Protein AF-A0A1Q4R091-F1 (afdb_monomer_lite)

Structure (mmCIF, N/CA/C/O backbone):
data_AF-A0A1Q4R091-F1
#
_entry.id   AF-A0A1Q4R091-F1
#
loop_
_atom_site.group_PDB
_atom_site.id
_atom_site.type_symbol
_atom_site.label_atom_id
_atom_site.label_alt_id
_atom_site.label_comp_id
_atom_site.label_asym_id
_atom_site.label_entity_id
_atom_site.label_seq_id
_atom_site.pdbx_PDB_ins_code
_atom_site.Cartn_x
_atom_site.Cartn_y
_atom_site.Cartn_z
_atom_site.occupancy
_atom_site.B_iso_or_equiv
_atom_site.auth_seq_id
_atom_site.auth_comp_id
_atom_site.auth_asym_id
_atom_site.auth_atom_id
_atom_site.pdbx_PDB_model_num
ATOM 1 N N . MET A 1 1 ? -0.674 16.678 20.798 1.00 27.69 1 MET A N 1
ATOM 2 C CA . MET A 1 1 ? 0.104 15.724 21.613 1.00 27.69 1 MET A CA 1
ATOM 3 C C . MET A 1 1 ? 1.387 15.430 20.838 1.00 27.69 1 MET A C 1
ATOM 5 O O . MET A 1 1 ? 1.296 14.846 19.762 1.00 27.69 1 MET A O 1
ATOM 9 N N . ASN A 1 2 ? 2.537 15.953 21.283 1.00 23.08 2 ASN A N 1
ATOM 10 C CA . ASN A 1 2 ? 3.828 15.705 20.631 1.00 23.08 2 ASN A CA 1
ATOM 11 C C . ASN A 1 2 ? 4.284 14.292 20.993 1.00 23.08 2 ASN A C 1
ATOM 13 O O . ASN A 1 2 ? 4.708 14.040 22.114 1.00 23.08 2 ASN A O 1
ATOM 17 N N . PHE A 1 3 ? 4.189 13.376 20.033 1.00 31.14 3 PHE A N 1
ATOM 18 C CA . PHE A 1 3 ? 4.939 12.120 20.046 1.00 31.14 3 PHE A CA 1
ATOM 19 C C . PHE A 1 3 ? 6.374 12.376 19.572 1.00 31.14 3 PHE A C 1
ATOM 21 O O . PHE A 1 3 ? 6.854 11.669 18.677 1.00 31.14 3 PHE A O 1
ATOM 28 N N . ASP A 1 4 ? 7.023 13.397 20.137 1.00 30.38 4 ASP A N 1
ATOM 29 C CA . ASP A 1 4 ? 8.464 13.551 20.000 1.00 30.38 4 ASP A CA 1
ATOM 30 C C . ASP A 1 4 ? 9.047 12.319 20.687 1.00 30.38 4 ASP A C 1
ATOM 32 O O . ASP A 1 4 ? 8.976 12.163 21.909 1.00 30.38 4 ASP A O 1
ATOM 36 N N . LEU A 1 5 ? 9.473 11.353 19.870 1.00 36.25 5 LEU A N 1
ATOM 37 C CA . LEU A 1 5 ? 10.306 10.283 20.383 1.00 36.25 5 LEU A CA 1
ATOM 38 C C . LEU A 1 5 ? 11.568 10.940 20.907 1.00 36.25 5 LEU A C 1
ATOM 40 O O . LEU A 1 5 ? 11.995 11.977 20.405 1.00 36.25 5 LEU A O 1
ATOM 44 N N . ASP A 1 6 ? 12.132 10.309 21.926 1.00 35.69 6 ASP A N 1
ATOM 45 C CA . ASP A 1 6 ? 13.453 10.622 22.436 1.00 35.69 6 ASP A CA 1
ATOM 46 C C . ASP A 1 6 ? 14.395 11.011 21.272 1.00 35.69 6 ASP A C 1
ATOM 48 O O . ASP A 1 6 ? 14.567 10.199 20.356 1.00 35.69 6 ASP A O 1
ATOM 52 N N . PRO A 1 7 ? 14.989 12.218 21.261 1.00 35.91 7 PRO A N 1
ATOM 53 C CA . PRO A 1 7 ? 15.891 12.658 20.195 1.00 35.91 7 PRO A CA 1
ATOM 54 C C . PRO A 1 7 ? 17.078 11.701 19.958 1.00 35.91 7 PRO A C 1
ATOM 56 O O . PRO A 1 7 ? 17.680 11.704 18.881 1.00 35.91 7 PRO A O 1
ATOM 59 N N . HIS A 1 8 ? 17.392 10.808 20.906 1.00 34.78 8 HIS A N 1
ATOM 60 C CA . HIS A 1 8 ? 18.334 9.708 20.684 1.00 34.78 8 HIS A CA 1
ATOM 61 C C . HIS A 1 8 ? 17.818 8.614 19.730 1.00 34.78 8 HIS A C 1
ATOM 63 O O . HIS A 1 8 ? 18.620 8.004 19.015 1.00 34.78 8 HIS A O 1
ATOM 69 N N . LEU A 1 9 ? 16.506 8.363 19.674 1.00 33.81 9 LEU A N 1
ATOM 70 C CA . LEU A 1 9 ? 15.887 7.439 18.717 1.00 33.81 9 LEU A CA 1
ATOM 71 C C . LEU A 1 9 ? 15.898 8.010 17.296 1.00 33.81 9 LEU A C 1
ATOM 73 O O . LEU A 1 9 ? 16.086 7.237 16.357 1.00 33.81 9 LEU A O 1
ATOM 77 N N . ASP A 1 10 ? 15.788 9.331 17.145 1.00 36.16 10 ASP A N 1
ATOM 78 C CA . ASP A 1 10 ? 15.900 10.015 15.852 1.00 36.16 10 ASP A CA 1
ATOM 79 C C . ASP A 1 10 ? 17.340 9.978 15.315 1.00 36.16 10 ASP A C 1
ATOM 81 O O . ASP A 1 10 ? 17.549 9.626 14.158 1.00 36.16 10 ASP A O 1
ATOM 85 N N . SER A 1 11 ? 18.359 10.184 16.159 1.00 35.53 11 SER A N 1
ATOM 86 C CA . SER A 1 11 ? 19.774 10.038 15.763 1.00 35.53 11 SER A CA 1
ATOM 87 C C . SER A 1 11 ? 20.137 8.602 15.337 1.00 35.53 11 SER A C 1
ATOM 89 O O . SER A 1 11 ? 20.807 8.375 14.319 1.00 35.53 11 SER A O 1
ATOM 91 N N . LEU A 1 12 ? 19.655 7.593 16.073 1.00 38.66 12 LEU A N 1
ATOM 92 C CA . LEU A 1 12 ? 19.822 6.183 15.701 1.00 38.66 12 LEU A CA 1
ATOM 93 C C . LEU A 1 12 ? 19.054 5.832 14.428 1.00 38.66 12 LEU A C 1
ATOM 95 O O . LEU A 1 12 ? 19.497 4.974 13.656 1.00 38.66 12 LEU A O 1
ATOM 99 N N . ALA A 1 13 ? 17.920 6.483 14.195 1.00 41.22 13 ALA A N 1
ATOM 100 C CA . ALA A 1 13 ? 17.116 6.272 13.016 1.00 41.22 13 ALA A CA 1
ATOM 101 C C . ALA A 1 13 ? 17.661 6.970 11.778 1.00 41.22 13 ALA A C 1
ATOM 103 O O . ALA A 1 13 ? 17.645 6.342 10.732 1.00 41.22 13 ALA A O 1
ATOM 104 N N . GLU A 1 14 ? 18.224 8.171 11.877 1.00 40.47 14 GLU A N 1
ATOM 105 C CA . GLU A 1 14 ? 18.995 8.786 10.795 1.00 40.47 14 GLU A CA 1
ATOM 106 C C . GLU A 1 14 ? 20.226 7.948 10.465 1.00 40.47 14 GLU A C 1
ATOM 108 O O . GLU A 1 14 ? 20.511 7.712 9.297 1.00 40.47 14 GLU A O 1
ATOM 113 N N . THR A 1 15 ? 20.909 7.395 11.470 1.00 44.50 15 THR A N 1
ATOM 114 C CA . THR A 1 15 ? 22.049 6.494 11.242 1.00 44.50 15 THR A CA 1
ATOM 115 C C . THR A 1 15 ? 21.610 5.189 10.566 1.00 44.50 15 THR A C 1
ATOM 117 O O . THR A 1 15 ? 22.292 4.692 9.671 1.00 44.50 15 THR A O 1
ATOM 120 N N . SER A 1 16 ? 20.457 4.635 10.953 1.00 44.03 16 SER A N 1
ATOM 121 C CA . SER A 1 16 ? 19.916 3.392 10.380 1.00 44.03 16 SER A CA 1
ATOM 122 C C . SER A 1 16 ? 19.300 3.621 8.994 1.00 44.03 16 SER A C 1
ATOM 124 O O . SER A 1 16 ? 19.533 2.822 8.096 1.00 44.03 16 SER A O 1
ATOM 126 N N . LEU A 1 17 ? 18.605 4.741 8.771 1.00 47.00 17 LEU A N 1
ATOM 127 C CA . LEU A 1 17 ? 18.119 5.203 7.468 1.00 47.00 17 LEU A CA 1
ATOM 128 C C . LEU A 1 17 ? 19.286 5.524 6.542 1.00 47.00 17 LEU A C 1
ATOM 130 O O . LEU A 1 17 ? 19.269 5.091 5.404 1.00 47.00 17 LEU A O 1
ATOM 134 N N . ALA A 1 18 ? 20.335 6.200 7.007 1.00 48.59 18 ALA A N 1
ATOM 135 C CA . ALA A 1 18 ? 21.537 6.451 6.218 1.00 48.59 18 ALA A CA 1
ATOM 136 C C . ALA A 1 18 ? 22.286 5.153 5.879 1.00 48.59 18 ALA A C 1
ATOM 138 O O . ALA A 1 18 ? 22.873 5.059 4.810 1.00 48.59 18 ALA A O 1
ATOM 139 N N . GLN A 1 19 ? 22.258 4.131 6.739 1.00 46.19 19 GLN A N 1
ATOM 140 C CA . GLN A 1 19 ? 22.809 2.803 6.429 1.00 46.19 19 GLN A CA 1
ATOM 141 C C . GLN A 1 19 ? 21.911 1.983 5.488 1.00 46.19 19 GLN A C 1
ATOM 143 O O . GLN A 1 19 ? 22.427 1.231 4.664 1.00 46.19 19 GLN A O 1
ATOM 148 N N . LEU A 1 20 ? 20.587 2.146 5.574 1.00 46.12 20 LEU A N 1
ATOM 149 C CA . LEU A 1 20 ? 19.611 1.585 4.631 1.00 46.12 20 LEU A CA 1
ATOM 150 C C . LEU A 1 20 ? 19.696 2.263 3.255 1.00 46.12 20 LEU A C 1
ATOM 152 O O . LEU A 1 20 ? 19.540 1.581 2.248 1.00 46.12 20 LEU A O 1
ATOM 156 N N . ARG A 1 21 ? 19.956 3.577 3.240 1.00 46.56 21 ARG A N 1
ATOM 157 C CA . ARG A 1 21 ? 20.037 4.457 2.063 1.00 46.56 21 ARG A CA 1
ATOM 158 C C . ARG A 1 21 ? 21.432 4.579 1.459 1.00 46.56 21 ARG A C 1
ATOM 160 O O . ARG A 1 21 ? 21.600 5.184 0.403 1.00 46.56 21 ARG A O 1
ATOM 167 N N . ARG A 1 22 ? 22.450 4.001 2.099 1.00 39.47 22 ARG A N 1
ATOM 168 C CA . ARG A 1 22 ? 23.746 3.789 1.450 1.00 39.47 22 ARG A CA 1
ATOM 169 C C . ARG A 1 22 ? 23.562 2.724 0.367 1.00 39.47 22 ARG A C 1
ATOM 171 O O . ARG A 1 22 ? 22.886 1.731 0.640 1.00 39.47 22 ARG A O 1
ATOM 178 N N . PRO A 1 23 ? 24.186 2.880 -0.817 1.00 37.84 23 PRO A N 1
ATOM 179 C CA . PRO A 1 23 ? 24.300 1.797 -1.783 1.00 37.84 23 PRO A CA 1
ATOM 180 C C . PRO A 1 23 ? 24.886 0.616 -1.026 1.00 37.84 23 PRO A C 1
ATOM 182 O O . PRO A 1 23 ? 26.010 0.686 -0.523 1.00 37.84 23 PRO A O 1
ATOM 185 N N . THR A 1 24 ? 24.078 -0.410 -0.799 1.00 38.03 24 THR A N 1
ATOM 186 C CA . THR A 1 24 ? 24.500 -1.489 0.071 1.00 38.03 24 THR A CA 1
ATOM 187 C C . THR A 1 24 ? 25.703 -2.162 -0.568 1.00 38.03 24 THR A C 1
ATOM 189 O O . THR A 1 24 ? 25.618 -2.645 -1.690 1.00 38.03 24 THR A O 1
ATOM 192 N N . THR A 1 25 ? 26.795 -2.264 0.187 1.00 38.81 25 THR A N 1
ATOM 193 C CA . THR A 1 25 ? 27.871 -3.236 -0.050 1.00 38.81 25 THR A CA 1
ATOM 194 C C . THR A 1 25 ? 27.399 -4.674 0.172 1.00 38.81 25 THR A C 1
ATOM 196 O O . THR A 1 25 ? 28.224 -5.586 0.166 1.00 38.81 25 THR A O 1
ATOM 199 N N . LEU A 1 26 ? 26.087 -4.889 0.379 1.00 36.88 26 LEU A N 1
ATOM 200 C CA . LEU A 1 26 ? 25.481 -6.202 0.248 1.00 36.88 26 LEU A CA 1
ATOM 201 C C . LEU A 1 26 ? 25.953 -6.746 -1.098 1.00 36.88 26 LEU A C 1
ATOM 203 O O . LEU A 1 26 ? 25.726 -6.083 -2.118 1.00 36.88 26 LEU A O 1
ATOM 207 N N . PRO A 1 27 ? 26.662 -7.886 -1.114 1.00 36.06 27 PRO A N 1
ATOM 208 C CA . PRO A 1 27 ? 26.970 -8.523 -2.371 1.00 36.06 27 PRO A CA 1
ATOM 209 C C . PRO A 1 27 ? 25.635 -8.665 -3.086 1.00 36.06 27 PRO A C 1
ATOM 211 O O . PRO A 1 27 ? 24.675 -9.188 -2.511 1.00 36.06 27 PRO A O 1
ATOM 214 N N . LEU A 1 28 ? 25.562 -8.139 -4.316 1.00 39.19 28 LEU A N 1
ATOM 215 C CA . LEU A 1 28 ? 24.502 -8.546 -5.226 1.00 39.19 28 LEU A CA 1
ATOM 216 C C . LEU A 1 28 ? 24.418 -10.066 -5.081 1.00 39.19 28 LEU A C 1
ATOM 218 O O . LEU A 1 28 ? 25.494 -10.690 -5.074 1.00 39.19 28 LEU A O 1
ATOM 222 N N . PRO A 1 29 ? 23.213 -10.645 -4.917 1.00 40.62 29 PRO A N 1
ATOM 223 C CA . PRO A 1 29 ? 23.080 -12.086 -4.873 1.00 40.62 29 PRO A CA 1
ATOM 224 C C . PRO A 1 29 ? 23.949 -12.655 -5.985 1.00 40.62 29 PRO A C 1
ATOM 226 O O . PRO A 1 29 ? 24.085 -12.024 -7.052 1.00 40.62 29 PRO A O 1
ATOM 229 N N . GLU A 1 30 ? 24.585 -13.800 -5.727 1.00 44.88 30 GLU A N 1
ATOM 230 C CA . GLU A 1 30 ? 25.327 -14.493 -6.771 1.00 44.88 30 GLU A CA 1
ATOM 231 C C . GLU A 1 30 ? 24.500 -14.476 -8.058 1.00 44.88 30 GLU A C 1
ATOM 233 O O . GLU A 1 30 ? 23.275 -14.353 -8.031 1.00 44.88 30 GLU A O 1
ATOM 238 N N . LYS A 1 31 ? 25.156 -14.530 -9.217 1.00 47.59 31 LYS A N 1
ATOM 239 C CA . LYS A 1 31 ? 24.533 -14.348 -10.541 1.00 47.59 31 LYS A CA 1
ATOM 240 C C . LYS A 1 31 ? 23.425 -15.379 -10.880 1.00 47.59 31 LYS A C 1
ATOM 242 O O . LYS A 1 31 ? 23.144 -15.592 -12.062 1.00 47.59 31 LYS A O 1
ATOM 247 N N . GLN A 1 32 ? 22.786 -16.009 -9.912 1.00 48.38 32 GLN A N 1
ATOM 248 C CA . GLN A 1 32 ? 21.776 -17.025 -10.011 1.00 48.38 32 GLN A CA 1
ATOM 249 C C . GLN A 1 32 ? 20.603 -16.656 -9.087 1.00 48.38 32 GLN A C 1
ATOM 251 O O . GLN A 1 32 ? 20.728 -16.613 -7.872 1.00 48.38 32 GLN A O 1
ATOM 256 N N . PHE A 1 33 ? 19.460 -16.431 -9.739 1.00 56.16 33 PHE A N 1
ATOM 257 C CA . PHE A 1 33 ? 18.109 -16.397 -9.180 1.00 56.16 33 PHE A CA 1
ATOM 258 C C . PHE A 1 33 ? 17.667 -15.161 -8.373 1.00 56.16 33 PHE A C 1
ATOM 260 O O . PHE A 1 33 ? 18.438 -14.514 -7.674 1.00 56.16 33 PHE A O 1
ATOM 267 N N . VAL A 1 34 ? 16.384 -14.815 -8.522 1.00 64.81 34 VAL A N 1
ATOM 268 C CA . VAL A 1 34 ? 15.695 -13.877 -7.628 1.00 64.81 34 VAL A CA 1
ATOM 269 C C . VAL A 1 34 ? 15.051 -14.693 -6.534 1.00 64.81 34 VAL A C 1
ATOM 271 O O . VAL A 1 34 ? 14.322 -15.640 -6.808 1.00 64.81 34 VAL A O 1
ATOM 274 N N . ASP A 1 35 ? 15.339 -14.326 -5.298 1.00 75.94 35 ASP A N 1
ATOM 275 C CA . ASP A 1 35 ? 14.786 -15.001 -4.143 1.00 75.94 35 ASP A CA 1
ATOM 276 C C . ASP A 1 35 ? 13.276 -14.728 -4.051 1.00 75.94 35 ASP A C 1
ATOM 278 O O . ASP A 1 35 ? 12.853 -13.587 -3.889 1.00 75.94 35 ASP A O 1
ATOM 282 N N . TYR A 1 36 ? 12.463 -15.775 -4.190 1.00 81.00 36 TYR A N 1
ATOM 283 C CA . TYR A 1 36 ? 11.014 -15.749 -3.950 1.00 81.00 36 TYR A CA 1
ATOM 284 C C . TYR A 1 36 ? 10.652 -16.367 -2.594 1.00 81.00 36 TYR A C 1
ATOM 286 O O . TYR A 1 36 ? 9.468 -16.499 -2.284 1.00 81.00 36 TYR A O 1
ATOM 294 N N . SER A 1 37 ? 11.647 -16.754 -1.791 1.00 84.69 37 SER A N 1
ATOM 295 C CA . SER A 1 37 ? 11.414 -17.390 -0.501 1.00 84.69 37 SER A CA 1
ATOM 296 C C . SER A 1 37 ? 10.683 -16.414 0.422 1.00 84.69 37 SER A C 1
ATOM 298 O O . SER A 1 37 ? 11.091 -15.245 0.537 1.00 84.69 37 SER A O 1
ATOM 300 N N . PRO A 1 38 ? 9.605 -16.865 1.084 1.00 88.31 38 PRO A N 1
ATOM 301 C CA . PRO A 1 38 ? 8.942 -16.065 2.094 1.00 88.31 38 PRO A CA 1
ATOM 302 C C . PRO A 1 38 ? 9.937 -15.646 3.173 1.00 88.31 38 PRO A C 1
ATOM 304 O O . PRO A 1 38 ? 10.761 -16.445 3.622 1.00 88.31 38 PRO A O 1
ATOM 307 N N . VAL A 1 39 ? 9.865 -14.388 3.589 1.00 86.75 39 VAL A N 1
ATOM 308 C CA . VAL A 1 39 ? 10.668 -13.902 4.702 1.00 86.75 39 VAL A CA 1
ATOM 309 C C . VAL A 1 39 ? 10.036 -14.261 6.034 1.00 86.75 39 VAL A C 1
ATOM 311 O O . VAL A 1 39 ? 8.815 -14.350 6.168 1.00 86.75 39 VAL A O 1
ATOM 314 N N . SER A 1 40 ? 10.887 -14.445 7.041 1.00 84.31 40 SER A N 1
ATOM 315 C CA . SER A 1 40 ? 10.421 -14.681 8.400 1.00 84.31 40 SER A CA 1
ATOM 316 C C . SER A 1 40 ? 9.695 -13.453 8.945 1.00 84.31 40 SER A C 1
ATOM 318 O O . SER A 1 40 ? 10.215 -12.338 8.932 1.00 84.31 40 SER A O 1
ATOM 320 N N . MET A 1 41 ? 8.508 -13.693 9.493 1.00 84.06 41 MET A N 1
ATOM 321 C CA . MET A 1 41 ? 7.697 -12.696 10.192 1.00 84.06 41 MET A CA 1
ATOM 322 C C . MET A 1 41 ? 7.942 -12.693 11.709 1.00 84.06 41 MET A C 1
ATOM 324 O O . MET A 1 41 ? 7.286 -11.946 12.433 1.00 84.06 41 MET A O 1
ATOM 328 N N . ALA A 1 42 ? 8.874 -13.520 12.202 1.00 83.31 42 ALA A N 1
ATOM 329 C CA . ALA A 1 42 ? 9.173 -13.644 13.631 1.00 83.31 42 ALA A CA 1
ATOM 330 C C . ALA A 1 42 ? 9.601 -12.308 14.241 1.00 83.31 42 ALA A C 1
ATOM 332 O O . ALA A 1 42 ? 9.220 -11.988 15.365 1.00 83.31 42 ALA A O 1
ATOM 333 N N . GLY A 1 43 ? 10.340 -11.512 13.468 1.00 80.00 43 GLY A N 1
ATOM 334 C CA . GLY A 1 43 ? 10.769 -10.214 13.930 1.00 80.00 43 GLY A CA 1
ATOM 335 C C . GLY A 1 43 ? 9.613 -9.250 14.134 1.00 80.00 43 GLY A C 1
ATOM 336 O O . GLY A 1 43 ? 9.414 -8.771 15.241 1.00 80.00 43 GLY A O 1
ATOM 337 N N . ASP A 1 44 ? 8.786 -9.040 13.111 1.00 83.81 44 ASP A N 1
ATOM 338 C CA . ASP A 1 44 ? 7.608 -8.167 13.209 1.00 83.81 44 ASP A CA 1
ATOM 339 C C . ASP A 1 44 ? 6.667 -8.586 14.355 1.00 83.81 44 ASP A C 1
ATOM 341 O O . ASP A 1 44 ? 6.170 -7.740 15.101 1.00 83.81 44 ASP A O 1
ATOM 345 N N . ARG A 1 45 ? 6.514 -9.903 14.561 1.00 85.25 45 ARG A N 1
ATOM 346 C CA . ARG A 1 45 ? 5.769 -10.486 15.684 1.00 85.25 45 ARG A CA 1
ATOM 347 C C . ARG A 1 45 ? 6.331 -10.068 17.035 1.00 85.25 45 ARG A C 1
ATOM 349 O O . ARG A 1 45 ? 5.587 -9.584 17.881 1.00 85.25 45 ARG A O 1
ATOM 356 N N . GLN A 1 46 ? 7.633 -10.264 17.237 1.00 83.50 46 GLN A N 1
ATOM 357 C CA . GLN A 1 46 ? 8.303 -9.953 18.496 1.00 83.50 46 GLN A CA 1
ATOM 358 C C . GLN A 1 46 ? 8.160 -8.467 18.841 1.00 83.50 46 GLN A C 1
ATOM 360 O O . GLN A 1 46 ? 7.942 -8.122 20.002 1.00 83.50 46 GLN A O 1
ATOM 365 N N . ILE A 1 47 ? 8.236 -7.588 17.838 1.00 80.38 47 ILE A N 1
ATOM 366 C CA . ILE A 1 47 ? 8.045 -6.141 18.004 1.00 80.38 47 ILE A CA 1
ATOM 367 C C . ILE A 1 47 ? 6.624 -5.839 18.493 1.00 80.38 47 ILE A C 1
ATOM 369 O O . ILE A 1 47 ? 6.446 -5.083 19.450 1.00 80.38 47 ILE A O 1
ATOM 373 N N . TRP A 1 48 ? 5.620 -6.463 17.876 1.00 83.44 48 TRP A N 1
ATOM 374 C CA . TRP A 1 48 ? 4.219 -6.317 18.268 1.00 83.44 48 TRP A CA 1
ATOM 375 C C . TRP A 1 48 ? 3.942 -6.856 19.680 1.00 83.44 48 TRP A C 1
ATOM 377 O O . TRP A 1 48 ? 3.358 -6.159 20.508 1.00 83.44 48 TRP A O 1
ATOM 387 N N . GLU A 1 49 ? 4.412 -8.064 19.999 1.00 83.56 49 GLU A N 1
ATOM 388 C CA . GLU A 1 49 ? 4.261 -8.676 21.327 1.00 83.56 49 GLU A CA 1
ATOM 389 C C . GLU A 1 49 ? 4.945 -7.842 22.421 1.00 83.56 49 GLU A C 1
ATOM 391 O O . GLU A 1 49 ? 4.350 -7.582 23.469 1.00 83.56 49 GLU A O 1
ATOM 396 N N . THR A 1 50 ? 6.156 -7.345 22.156 1.00 80.44 50 THR A N 1
ATOM 397 C CA . THR A 1 50 ? 6.884 -6.458 23.078 1.00 80.44 50 THR A CA 1
ATOM 398 C C . THR A 1 50 ? 6.112 -5.160 23.323 1.00 80.44 50 THR A C 1
ATOM 400 O O . THR A 1 50 ? 6.019 -4.693 24.461 1.00 80.44 50 THR A O 1
ATOM 403 N N . PHE A 1 51 ? 5.512 -4.577 22.281 1.00 79.38 51 PHE A N 1
ATOM 404 C CA . PHE A 1 51 ? 4.667 -3.390 22.417 1.00 79.38 51 PHE A CA 1
ATOM 405 C C . PHE A 1 51 ? 3.416 -3.657 23.268 1.00 79.38 51 PHE A C 1
ATOM 407 O O . PHE A 1 51 ? 3.073 -2.852 24.136 1.00 79.38 51 PHE A O 1
ATOM 414 N N . LEU A 1 52 ? 2.749 -4.798 23.074 1.00 79.88 52 LEU A N 1
ATOM 415 C CA . LEU A 1 52 ? 1.572 -5.160 23.867 1.00 79.88 52 LEU A CA 1
ATOM 416 C C . LEU A 1 52 ? 1.904 -5.406 25.341 1.00 79.88 52 LEU A C 1
ATOM 418 O O . LEU A 1 52 ? 1.088 -5.091 26.200 1.00 79.88 52 LEU A O 1
ATOM 422 N N . GLN A 1 53 ? 3.079 -5.958 25.648 1.00 80.12 53 GLN A N 1
ATOM 423 C CA . GLN A 1 53 ? 3.514 -6.198 27.029 1.00 80.12 53 GLN A CA 1
ATOM 424 C C . GLN A 1 53 ? 3.940 -4.909 27.747 1.00 80.12 53 GLN A C 1
ATOM 426 O O . GLN A 1 53 ? 3.759 -4.778 28.958 1.00 80.12 53 GLN A O 1
ATOM 431 N N . SER A 1 54 ? 4.509 -3.957 27.001 1.00 73.94 54 SER A N 1
ATOM 432 C CA . SER A 1 54 ? 5.081 -2.717 27.543 1.00 73.94 54 SER A CA 1
ATOM 433 C C . SER A 1 54 ? 4.134 -1.514 27.516 1.00 73.94 54 SER A C 1
ATOM 435 O O . SER A 1 54 ? 4.415 -0.510 28.175 1.00 73.94 54 SER A O 1
ATOM 437 N N . SER A 1 55 ? 3.007 -1.583 26.804 1.00 72.94 55 SER A N 1
ATOM 438 C CA . SER A 1 55 ? 2.037 -0.487 26.728 1.00 72.94 55 SER A CA 1
ATOM 439 C C . SER A 1 55 ? 0.748 -0.779 27.496 1.00 72.94 55 SER A C 1
ATOM 441 O O . SER A 1 55 ? 0.334 -1.921 27.670 1.00 72.94 55 SER A O 1
ATOM 443 N N . SER A 1 56 ? 0.086 0.285 27.943 1.00 75.38 56 SER A N 1
ATOM 444 C CA . SER A 1 56 ? -1.298 0.250 28.436 1.00 75.38 56 SER A CA 1
ATOM 445 C C . SER A 1 56 ? -2.339 0.307 27.307 1.00 75.38 56 SER A C 1
ATOM 447 O O . SER A 1 56 ? -3.517 0.542 27.567 1.00 75.38 56 SER A O 1
ATOM 449 N N . CYS A 1 57 ? -1.916 0.131 26.049 1.00 74.75 57 CYS A N 1
ATOM 450 C CA . CYS A 1 57 ? -2.791 0.245 24.888 1.00 74.75 57 CYS A CA 1
ATOM 451 C C . CYS A 1 57 ? -3.888 -0.839 24.928 1.00 74.75 57 CYS A C 1
ATOM 453 O O . CYS A 1 57 ? -3.566 -2.006 25.174 1.00 74.75 57 CYS A O 1
ATOM 455 N N . PRO A 1 58 ? -5.162 -0.519 24.623 1.00 74.88 58 PRO A N 1
ATOM 456 C CA . PRO A 1 58 ? -6.268 -1.479 24.704 1.00 74.88 58 PRO A CA 1
ATOM 457 C C . PRO A 1 58 ? -6.237 -2.580 23.630 1.00 74.88 58 PRO A C 1
ATOM 459 O O . PRO A 1 58 ? -7.183 -3.347 23.517 1.00 74.88 58 PRO A O 1
ATOM 462 N N . PHE A 1 59 ? -5.158 -2.712 22.854 1.00 82.56 59 PHE A N 1
ATOM 463 C CA . PHE A 1 59 ? -5.038 -3.692 21.767 1.00 82.56 59 PHE A CA 1
ATOM 464 C C . PHE A 1 59 ? -5.070 -5.159 22.228 1.00 82.56 59 PHE A C 1
ATOM 466 O O . PHE A 1 59 ? -5.179 -6.060 21.402 1.00 82.56 59 PHE A O 1
ATOM 473 N N . GLN A 1 60 ? -4.989 -5.426 23.532 1.00 79.94 60 GLN A N 1
ATOM 474 C CA . GLN A 1 60 ? -5.191 -6.770 24.086 1.00 79.94 60 GLN A CA 1
ATOM 475 C C . GLN A 1 60 ? -6.672 -7.189 24.130 1.00 79.94 60 GLN A C 1
ATOM 477 O O . GLN A 1 60 ? -6.963 -8.356 24.373 1.00 79.94 60 GLN A O 1
ATOM 482 N N . GLN A 1 61 ? -7.597 -6.248 23.932 1.00 84.56 61 GLN A N 1
ATOM 483 C CA . GLN A 1 61 ? -9.039 -6.465 23.994 1.00 84.56 61 GLN A CA 1
ATOM 484 C C . GLN A 1 61 ? -9.667 -6.278 22.611 1.00 84.56 61 GLN A C 1
ATOM 486 O O . GLN A 1 61 ? -9.106 -5.605 21.742 1.00 84.56 61 GLN A O 1
ATOM 491 N N . GLU A 1 62 ? -10.839 -6.877 22.411 1.00 89.62 62 GLU A N 1
ATOM 492 C CA . GLU A 1 62 ? -11.688 -6.541 21.270 1.00 89.62 62 GLU A CA 1
ATOM 493 C C . GLU A 1 62 ? -12.233 -5.116 21.421 1.00 89.62 62 GLU A C 1
ATOM 495 O O . GLU A 1 62 ? -12.595 -4.687 22.518 1.00 89.62 62 GLU A O 1
ATOM 500 N N . ILE A 1 63 ? -12.298 -4.390 20.308 1.00 92.94 63 ILE A N 1
ATOM 501 C CA . ILE A 1 63 ? -12.855 -3.041 20.210 1.00 92.94 63 ILE A CA 1
ATOM 502 C C . ILE A 1 63 ? -13.991 -3.100 19.180 1.00 92.94 63 ILE A C 1
ATOM 504 O O . ILE A 1 63 ? -13.748 -2.874 17.991 1.00 92.94 63 ILE A O 1
ATOM 508 N N . PRO A 1 64 ? -15.228 -3.430 19.600 1.00 93.62 64 PRO A N 1
ATOM 509 C CA . PRO A 1 64 ? -16.347 -3.673 18.688 1.00 93.62 64 PRO A CA 1
ATOM 510 C C . PRO A 1 64 ? -16.652 -2.504 17.746 1.00 93.62 64 PRO A C 1
ATOM 512 O O . PRO A 1 64 ? -17.135 -2.721 16.639 1.00 93.62 64 PRO A O 1
ATOM 515 N N . GLU A 1 65 ? -16.346 -1.265 18.145 1.00 96.06 65 GLU A N 1
ATOM 516 C CA . GLU A 1 65 ? -16.550 -0.069 17.317 1.00 96.06 65 GLU A CA 1
ATOM 517 C C . GLU A 1 65 ? -15.688 -0.041 16.038 1.00 96.06 65 GLU A C 1
ATOM 519 O O . GLU A 1 65 ? -15.954 0.757 15.137 1.00 96.06 65 GLU A O 1
ATOM 524 N N . LEU A 1 66 ? -14.658 -0.890 15.949 1.00 96.88 66 LEU A N 1
ATOM 525 C CA . LEU A 1 66 ? -13.840 -1.057 14.746 1.00 96.88 66 LEU A CA 1
ATOM 526 C C . LEU A 1 66 ? -14.478 -1.990 13.708 1.00 96.88 66 LEU A C 1
ATOM 528 O O . LEU A 1 66 ? -14.109 -1.930 12.534 1.00 96.88 66 LEU A O 1
ATOM 532 N N . ALA A 1 67 ? -15.430 -2.835 14.105 1.00 97.56 67 ALA A N 1
ATOM 533 C CA . ALA A 1 67 ? -16.022 -3.811 13.205 1.00 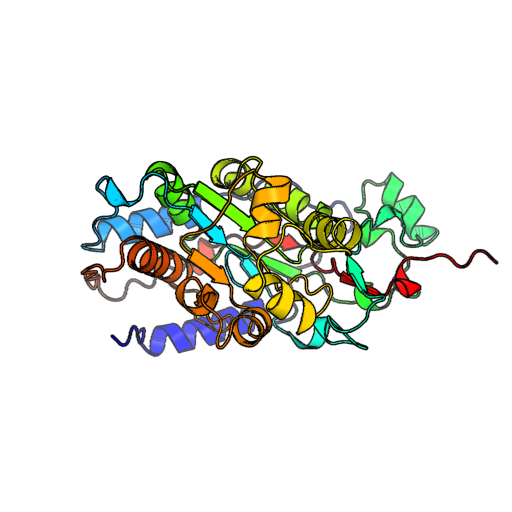97.56 67 ALA A CA 1
ATOM 534 C C . ALA A 1 67 ? -16.758 -3.120 12.043 1.00 97.56 67 ALA A C 1
ATOM 536 O O . ALA A 1 67 ? -17.573 -2.218 12.238 1.00 97.56 67 ALA A O 1
ATOM 537 N N . GLY A 1 68 ? -16.463 -3.547 10.814 1.00 96.31 68 GLY A N 1
ATOM 538 C CA . GLY A 1 68 ? -17.054 -2.995 9.594 1.00 96.31 68 GLY A CA 1
ATOM 539 C C . GLY A 1 68 ? -16.456 -1.663 9.133 1.00 96.31 68 GLY A C 1
ATOM 540 O O . GLY A 1 68 ? -16.842 -1.174 8.073 1.00 96.31 68 GLY A O 1
ATOM 541 N N . LYS A 1 69 ? -15.501 -1.087 9.877 1.00 98.25 69 LYS A N 1
ATOM 542 C CA . LYS A 1 69 ? -14.734 0.078 9.422 1.00 98.25 69 LYS A CA 1
ATOM 543 C C . LYS A 1 69 ? -13.862 -0.277 8.227 1.00 98.25 69 LYS A C 1
ATOM 545 O O . LYS A 1 69 ? -13.340 -1.384 8.155 1.00 98.25 69 LYS A O 1
ATOM 550 N N . VAL A 1 70 ? -13.661 0.666 7.314 1.00 98.56 70 VAL A N 1
ATOM 551 C CA . VAL A 1 70 ? -12.861 0.472 6.101 1.00 98.56 70 VAL A CA 1
ATOM 552 C C . VAL A 1 70 ? -11.617 1.352 6.157 1.00 98.56 70 VAL A C 1
ATOM 554 O O . VAL A 1 70 ? -11.713 2.581 6.203 1.00 98.56 70 VAL A O 1
ATOM 557 N N . ALA A 1 71 ? -10.440 0.730 6.103 1.00 98.56 71 ALA A N 1
ATOM 558 C CA . ALA A 1 71 ? -9.161 1.427 6.062 1.00 98.56 71 ALA A CA 1
ATOM 559 C C . ALA A 1 71 ? -8.385 1.078 4.788 1.00 98.56 71 ALA A C 1
ATOM 561 O O . ALA A 1 71 ? -8.133 -0.090 4.482 1.00 98.56 71 ALA A O 1
ATOM 562 N N . VAL A 1 72 ? -7.983 2.115 4.059 1.00 98.44 72 VAL A N 1
ATOM 563 C CA . VAL A 1 72 ? -7.147 2.016 2.864 1.00 98.44 72 VAL A CA 1
ATOM 564 C C . VAL A 1 72 ? -5.719 2.383 3.238 1.00 98.44 72 VAL A C 1
ATOM 566 O O . VAL A 1 72 ? -5.489 3.423 3.851 1.00 98.44 72 VAL A O 1
ATOM 569 N N . PHE A 1 73 ? -4.756 1.562 2.838 1.00 97.69 73 PHE A N 1
ATOM 570 C CA . PHE A 1 73 ? -3.336 1.816 3.043 1.00 97.69 73 PHE A CA 1
ATOM 571 C C . PHE A 1 73 ? -2.614 1.918 1.704 1.00 97.69 73 PHE A C 1
ATOM 573 O O . PHE A 1 73 ? -2.805 1.070 0.828 1.00 97.69 73 PHE A O 1
ATOM 580 N N . ASP A 1 74 ? -1.761 2.932 1.563 1.00 94.81 74 ASP A N 1
ATOM 581 C CA . ASP A 1 74 ? -0.705 2.916 0.554 1.00 94.81 74 ASP A CA 1
ATOM 582 C C . ASP A 1 74 ? 0.402 1.905 0.921 1.00 94.81 74 ASP A C 1
ATOM 584 O O . ASP A 1 74 ? 0.438 1.350 2.023 1.00 94.81 74 ASP A O 1
ATOM 588 N N . LEU A 1 75 ? 1.286 1.605 -0.029 1.00 92.50 75 LEU A N 1
ATOM 589 C CA . LEU A 1 75 ? 2.351 0.625 0.124 1.00 92.50 75 LEU A CA 1
ATOM 590 C C . LEU A 1 75 ? 3.688 1.287 0.455 1.00 92.50 75 LEU A C 1
ATOM 592 O O . LEU A 1 75 ? 4.294 0.970 1.481 1.00 92.50 75 LEU A O 1
ATOM 596 N N . ASP A 1 76 ? 4.169 2.149 -0.435 1.00 87.00 76 ASP A N 1
ATOM 597 C CA . ASP A 1 76 ? 5.534 2.663 -0.416 1.00 87.00 76 ASP A CA 1
ATOM 598 C C . ASP A 1 76 ? 5.653 3.757 0.623 1.00 87.00 76 ASP A C 1
ATOM 600 O O . ASP A 1 76 ? 4.760 4.577 0.755 1.00 87.00 76 ASP A O 1
ATOM 604 N N . GLU A 1 77 ? 6.709 3.714 1.436 1.00 84.12 77 GLU A N 1
ATOM 605 C CA . GLU A 1 77 ? 6.888 4.618 2.582 1.00 84.12 77 GLU A CA 1
ATOM 606 C C . GLU A 1 77 ? 5.696 4.670 3.572 1.00 84.12 77 GLU A C 1
ATOM 608 O O . GLU A 1 77 ? 5.730 5.407 4.560 1.00 84.12 77 GLU A O 1
ATOM 613 N N . THR A 1 78 ? 4.690 3.814 3.388 1.00 89.94 78 THR A N 1
ATOM 614 C CA . THR A 1 78 ? 3.504 3.675 4.226 1.00 89.94 78 THR A CA 1
ATOM 615 C C . THR A 1 78 ? 3.572 2.381 5.013 1.00 89.94 78 THR A C 1
ATOM 617 O O . THR A 1 78 ? 3.844 2.403 6.213 1.00 89.94 78 THR A O 1
ATOM 620 N N . ILE A 1 79 ? 3.399 1.243 4.341 1.00 92.25 79 ILE A N 1
ATOM 621 C CA . ILE A 1 79 ? 3.612 -0.086 4.926 1.00 92.25 79 ILE A CA 1
ATOM 622 C C . ILE A 1 79 ? 5.093 -0.452 4.842 1.00 92.25 79 ILE A C 1
ATOM 624 O O . ILE A 1 79 ? 5.662 -0.996 5.794 1.00 92.25 79 ILE A O 1
ATOM 628 N N . LEU A 1 80 ? 5.716 -0.153 3.702 1.00 88.12 80 LEU A N 1
ATOM 629 C CA . LEU A 1 80 ? 7.119 -0.416 3.425 1.00 88.12 80 LEU A CA 1
ATOM 630 C C . LEU A 1 80 ? 7.998 0.791 3.753 1.00 88.12 80 LEU A C 1
ATOM 632 O O . LEU A 1 80 ? 7.539 1.923 3.870 1.00 88.12 80 LEU A O 1
ATOM 636 N N . MET A 1 81 ? 9.291 0.524 3.872 1.00 81.25 81 MET A N 1
ATOM 637 C CA . MET A 1 81 ? 10.368 1.504 3.821 1.00 81.25 81 MET A CA 1
ATOM 638 C C . MET A 1 81 ? 11.334 1.092 2.724 1.00 81.25 81 MET A C 1
ATOM 640 O O . MET A 1 81 ? 11.712 -0.082 2.657 1.00 81.25 81 MET A O 1
ATOM 644 N N . ASN A 1 82 ? 11.767 2.052 1.915 1.00 76.00 82 ASN A N 1
ATOM 645 C CA . ASN A 1 82 ? 12.648 1.812 0.785 1.00 76.00 82 ASN A CA 1
ATOM 646 C C . ASN A 1 82 ? 14.050 2.393 1.028 1.00 76.00 82 ASN A C 1
ATOM 648 O O . ASN A 1 82 ? 14.243 3.402 1.710 1.00 76.00 82 ASN A O 1
ATOM 652 N N . SER A 1 83 ? 15.064 1.759 0.434 1.00 63.19 83 SER A N 1
ATOM 653 C CA . SER A 1 83 ? 16.457 2.218 0.490 1.00 63.19 83 SER A CA 1
ATOM 654 C C . SER A 1 83 ? 16.705 3.514 -0.280 1.00 63.19 83 SER A C 1
ATOM 656 O O . SER A 1 83 ? 17.705 4.173 -0.041 1.00 63.19 83 SER A O 1
ATOM 658 N N . PHE A 1 84 ? 15.828 3.919 -1.195 1.00 59.84 84 PHE A N 1
ATOM 659 C CA . PHE A 1 84 ? 15.951 5.201 -1.882 1.00 59.84 84 PHE A CA 1
ATOM 660 C C . PHE A 1 84 ? 14.637 5.958 -1.758 1.00 59.84 84 PHE A C 1
ATOM 662 O O . PHE A 1 84 ? 13.621 5.549 -2.311 1.00 59.84 84 PHE A O 1
ATOM 669 N N . ILE A 1 85 ? 14.688 7.076 -1.035 1.00 51.50 85 ILE A N 1
ATOM 670 C CA . ILE A 1 85 ? 13.613 8.062 -0.967 1.00 51.50 85 ILE A CA 1
ATOM 671 C C . ILE A 1 85 ? 14.043 9.217 -1.861 1.00 51.50 85 ILE A C 1
ATOM 673 O O . ILE A 1 85 ? 14.576 10.211 -1.381 1.00 51.50 85 ILE A O 1
ATOM 677 N N . SER A 1 86 ? 13.902 9.072 -3.171 1.00 46.78 86 SER A N 1
ATOM 678 C CA . SER A 1 86 ? 13.874 10.255 -4.028 1.00 46.78 86 SER A CA 1
ATOM 679 C C . SER A 1 86 ? 12.483 10.304 -4.637 1.00 46.78 86 SER A C 1
ATOM 681 O O . SER A 1 86 ? 12.186 9.508 -5.519 1.00 46.78 86 SER A O 1
ATOM 683 N N . PRO A 1 87 ? 11.594 11.184 -4.149 1.00 46.66 87 PRO A N 1
ATOM 684 C CA . PRO A 1 87 ? 10.353 11.514 -4.841 1.00 46.66 87 PRO A CA 1
ATOM 685 C C . PRO A 1 87 ? 10.632 11.986 -6.276 1.00 46.66 87 PRO A C 1
ATOM 687 O O . PRO A 1 87 ? 9.846 11.714 -7.175 1.00 46.66 87 PRO A O 1
ATOM 690 N N . GLU A 1 88 ? 11.795 12.610 -6.491 1.00 45.62 88 GLU A N 1
ATOM 691 C CA . GLU A 1 88 ? 12.235 13.183 -7.766 1.00 45.62 88 GLU A CA 1
ATOM 692 C C . GLU A 1 88 ? 12.480 12.107 -8.831 1.00 45.62 88 GLU A C 1
ATOM 694 O O . GLU A 1 88 ? 12.388 12.388 -10.021 1.00 45.62 88 GLU A O 1
ATOM 699 N N . ILE A 1 89 ? 12.730 10.852 -8.436 1.00 49.53 89 ILE A N 1
ATOM 700 C CA . ILE A 1 89 ? 12.868 9.748 -9.395 1.00 49.53 89 ILE A CA 1
ATOM 701 C C . ILE A 1 89 ? 11.544 9.441 -10.115 1.00 49.53 89 ILE A C 1
ATOM 703 O O . ILE A 1 89 ? 11.553 8.951 -11.240 1.00 49.53 89 ILE A O 1
ATOM 707 N N . TRP A 1 90 ? 10.415 9.758 -9.469 1.00 52.19 90 TRP A N 1
ATOM 708 C CA . TRP A 1 90 ? 9.062 9.677 -10.027 1.00 52.19 90 TRP A CA 1
ATOM 709 C C . TRP A 1 90 ? 8.656 10.967 -10.756 1.00 52.19 90 TRP A C 1
ATOM 711 O O . TRP A 1 90 ? 7.583 11.029 -11.356 1.00 52.19 90 TRP A O 1
ATOM 721 N N . GLU A 1 91 ? 9.504 11.996 -10.687 1.00 45.75 91 GLU A N 1
ATOM 722 C CA . GLU A 1 91 ? 9.369 13.285 -11.370 1.00 45.75 91 GLU A CA 1
ATOM 723 C C . GLU A 1 91 ? 10.403 13.446 -12.501 1.00 45.75 91 GLU A C 1
ATOM 725 O O . GLU A 1 91 ? 10.539 14.530 -13.060 1.00 45.75 91 GLU A O 1
ATOM 730 N N . LEU A 1 92 ? 11.129 12.380 -12.875 1.00 42.16 92 LEU A N 1
ATOM 731 C CA . LEU A 1 92 ? 11.943 12.385 -14.092 1.00 42.16 92 LEU A CA 1
ATOM 732 C C . LEU A 1 92 ? 11.018 12.556 -15.315 1.00 42.16 92 LEU A C 1
ATOM 734 O O . LEU A 1 92 ? 10.026 11.841 -15.455 1.00 42.16 92 LEU A O 1
ATOM 738 N N . GLY A 1 93 ? 11.333 13.520 -16.187 1.00 48.78 93 GLY A N 1
ATOM 739 C CA . GLY A 1 93 ? 10.455 13.921 -17.295 1.00 48.78 93 GLY A CA 1
ATOM 740 C C . GLY A 1 93 ? 9.247 14.731 -16.808 1.00 48.78 93 GLY A C 1
ATOM 741 O O . GLY A 1 93 ? 9.371 15.541 -15.896 1.00 48.78 93 GLY A O 1
ATOM 742 N N . ASP A 1 94 ? 8.069 14.503 -17.393 1.00 41.88 94 ASP A N 1
ATOM 743 C CA . ASP A 1 94 ? 6.810 15.075 -16.890 1.00 41.88 94 ASP A CA 1
ATOM 744 C C . ASP A 1 94 ? 6.265 14.287 -15.665 1.00 41.88 94 ASP A C 1
ATOM 746 O O . ASP A 1 94 ? 5.227 14.639 -15.100 1.00 41.88 94 ASP A O 1
ATOM 750 N N . GLY A 1 95 ? 6.932 13.217 -15.207 1.00 52.88 95 GLY A N 1
ATOM 751 C CA . GLY A 1 95 ? 6.530 12.430 -14.031 1.00 52.88 95 GLY A CA 1
ATOM 752 C C . GLY A 1 95 ? 5.061 11.977 -14.059 1.00 52.88 95 GLY A C 1
ATOM 753 O O . GLY A 1 95 ? 4.525 11.611 -15.101 1.00 52.88 95 GLY A O 1
ATOM 754 N N . TYR A 1 96 ? 4.358 12.075 -12.923 1.00 51.88 96 TYR A N 1
ATOM 755 C CA . TYR A 1 96 ? 2.900 11.844 -12.826 1.00 51.88 96 TYR A CA 1
ATOM 756 C C . TYR A 1 96 ? 2.029 12.802 -13.666 1.00 51.88 96 TYR A C 1
ATOM 758 O O . TYR A 1 96 ? 0.806 12.655 -13.671 1.00 51.88 96 TYR A O 1
ATOM 766 N N . THR A 1 97 ? 2.614 13.821 -14.302 1.00 48.69 97 THR A N 1
ATOM 767 C CA . THR A 1 97 ? 1.909 14.737 -15.212 1.00 48.69 97 THR A CA 1
ATOM 768 C C . THR A 1 97 ? 2.040 14.332 -16.678 1.00 48.69 97 THR A C 1
ATOM 770 O O . THR A 1 97 ? 1.292 14.842 -17.516 1.00 48.69 97 THR A O 1
ATOM 773 N N . ASP A 1 98 ? 2.910 13.366 -16.984 1.00 54.72 98 ASP A N 1
ATOM 774 C CA . ASP A 1 98 ? 3.007 12.807 -18.319 1.00 54.72 98 ASP A CA 1
ATOM 775 C C . ASP A 1 98 ? 1.776 11.942 -18.616 1.00 54.72 98 ASP A C 1
ATOM 777 O O . ASP A 1 98 ? 1.569 10.891 -18.014 1.00 54.72 98 ASP A O 1
ATOM 781 N N . LYS A 1 99 ? 0.971 12.331 -19.607 1.00 52.75 99 LYS A N 1
ATOM 782 C CA . LYS A 1 99 ? -0.165 11.514 -20.084 1.00 52.75 99 LYS A CA 1
ATOM 783 C C . LYS A 1 99 ? 0.277 10.208 -20.753 1.00 52.75 99 LYS A C 1
ATOM 785 O O . LYS A 1 99 ? -0.555 9.366 -21.086 1.00 52.75 99 LYS A O 1
ATOM 790 N N . THR A 1 100 ? 1.571 10.078 -21.015 1.00 51.81 100 THR A N 1
ATOM 791 C CA . THR A 1 100 ? 2.226 8.894 -21.547 1.00 51.81 100 THR A CA 1
ATOM 792 C C . THR A 1 100 ? 2.896 8.065 -20.459 1.00 51.81 100 THR A C 1
ATOM 794 O O . THR A 1 100 ? 3.320 6.956 -20.775 1.00 51.81 100 THR A O 1
ATOM 797 N N . ILE A 1 101 ? 2.971 8.517 -19.195 1.00 54.00 101 ILE A N 1
ATOM 798 C CA . ILE A 1 101 ? 3.405 7.617 -18.125 1.00 54.00 101 ILE A CA 1
ATOM 799 C C . ILE A 1 101 ? 2.332 6.558 -17.938 1.00 54.00 101 ILE A C 1
ATOM 801 O O . ILE A 1 101 ? 1.141 6.819 -17.771 1.00 54.00 101 ILE A O 1
ATOM 805 N N . VAL A 1 102 ? 2.776 5.323 -18.001 1.00 54.09 102 VAL A N 1
ATOM 806 C CA . VAL A 1 102 ? 1.941 4.158 -17.802 1.00 54.09 102 VAL A CA 1
ATOM 807 C C . VAL A 1 102 ? 2.603 3.338 -16.706 1.00 54.09 102 VAL A C 1
ATOM 809 O O . VAL A 1 102 ? 3.838 3.312 -16.614 1.00 54.09 102 VAL A O 1
ATOM 812 N N . PRO A 1 103 ? 1.828 2.633 -15.864 1.00 54.97 103 PRO A N 1
ATOM 813 C CA . PRO A 1 103 ? 2.346 1.449 -15.196 1.00 54.97 103 PRO A CA 1
ATOM 814 C C . PRO A 1 103 ? 3.241 0.694 -16.178 1.00 54.97 103 PRO A C 1
ATOM 816 O O . PRO A 1 103 ? 2.861 0.508 -17.330 1.00 54.97 103 PRO A O 1
ATOM 819 N N . ALA A 1 104 ? 4.454 0.322 -15.786 1.00 54.56 104 ALA A N 1
ATOM 820 C CA . ALA A 1 104 ? 5.276 -0.694 -16.422 1.00 54.56 104 ALA A CA 1
ATOM 821 C C . ALA A 1 104 ? 4.486 -1.998 -16.327 1.00 54.56 104 ALA A C 1
ATOM 823 O O . ALA A 1 104 ? 4.780 -2.884 -15.530 1.00 54.56 104 ALA A O 1
ATOM 824 N N . PHE A 1 105 ? 3.396 -2.052 -17.095 1.00 54.09 105 PHE A N 1
ATOM 825 C CA . PHE A 1 105 ? 2.303 -2.998 -16.959 1.00 54.09 105 PHE A CA 1
ATOM 826 C C . PHE A 1 105 ? 2.830 -4.415 -17.137 1.00 54.09 105 PHE A C 1
ATOM 828 O O . PHE A 1 105 ? 2.262 -5.356 -16.595 1.00 54.09 105 PHE A O 1
ATOM 835 N N . TYR A 1 106 ? 3.936 -4.539 -17.873 1.00 60.81 106 TYR A N 1
ATOM 836 C CA . TYR A 1 106 ? 4.537 -5.785 -18.264 1.00 60.81 106 TYR A CA 1
ATOM 837 C C . TYR A 1 106 ? 6.021 -5.559 -18.517 1.00 60.81 106 TYR A C 1
ATOM 839 O O . TYR A 1 106 ? 6.410 -5.175 -19.624 1.00 60.81 106 TYR A O 1
ATOM 847 N N . TYR A 1 107 ? 6.892 -5.890 -17.556 1.00 64.50 107 TYR A N 1
ATOM 848 C CA . TYR A 1 107 ? 8.312 -6.019 -17.894 1.00 64.50 107 TYR A CA 1
ATOM 849 C C . TYR A 1 107 ? 8.469 -6.947 -19.109 1.00 64.50 107 TYR A C 1
ATOM 851 O O . TYR A 1 107 ? 9.352 -6.736 -19.929 1.00 64.50 107 TYR A O 1
ATOM 859 N N . SER A 1 108 ? 7.587 -7.933 -19.311 1.00 61.94 108 SER A N 1
ATOM 860 C CA . SER A 1 108 ? 7.563 -8.775 -20.514 1.00 61.94 108 SER A CA 1
ATOM 861 C C . SER A 1 108 ? 7.492 -8.005 -21.849 1.00 61.94 108 SER A C 1
ATOM 863 O O . SER A 1 108 ? 8.087 -8.492 -22.811 1.00 61.94 108 SER A O 1
ATOM 865 N N . MET A 1 109 ? 6.910 -6.802 -21.905 1.00 67.38 109 MET A N 1
ATOM 866 C CA . MET A 1 109 ? 6.852 -5.956 -23.111 1.00 67.38 109 MET A CA 1
ATOM 867 C C . MET A 1 109 ? 8.149 -5.184 -23.381 1.00 67.38 109 MET A C 1
ATOM 869 O O . MET A 1 109 ? 8.458 -4.878 -24.533 1.00 67.38 109 MET A O 1
ATOM 873 N N . LEU A 1 110 ? 8.966 -4.946 -22.351 1.00 73.38 110 LEU A N 1
ATOM 874 C CA . LEU A 1 110 ? 10.256 -4.283 -22.517 1.00 73.38 110 LEU A CA 1
ATOM 875 C C . LEU A 1 110 ? 11.202 -5.133 -23.365 1.00 73.38 110 LEU A C 1
ATOM 877 O O . LEU A 1 110 ? 11.301 -6.359 -23.215 1.00 73.38 110 LEU A O 1
ATOM 881 N N . GLN A 1 111 ? 11.975 -4.476 -24.223 1.00 75.38 111 GLN A N 1
ATOM 882 C CA . GLN A 1 111 ? 12.926 -5.178 -25.069 1.00 75.38 111 GLN A CA 1
ATOM 883 C C . GLN A 1 111 ? 14.053 -5.846 -24.267 1.00 75.38 111 GLN A C 1
ATOM 885 O O . GLN A 1 111 ? 14.830 -5.203 -23.558 1.00 75.38 111 GLN A O 1
ATOM 890 N N . SER A 1 112 ? 14.190 -7.156 -24.458 1.00 78.75 112 SER A N 1
ATOM 891 C CA . SER A 1 112 ? 15.295 -7.945 -23.915 1.00 78.75 112 SER A CA 1
ATOM 892 C C . SER A 1 112 ? 16.556 -7.848 -24.773 1.00 78.75 112 SER A C 1
ATOM 894 O O . SER A 1 112 ? 16.486 -7.802 -26.004 1.00 78.75 112 SER A O 1
ATOM 896 N N . SER A 1 113 ? 17.722 -7.874 -24.126 1.00 80.38 113 SER A N 1
ATOM 897 C CA . SER A 1 113 ? 19.002 -8.084 -24.816 1.00 80.38 113 SER A CA 1
ATOM 898 C C . SER A 1 113 ? 19.175 -9.568 -25.183 1.00 80.38 113 SER A C 1
ATOM 900 O O . SER A 1 113 ? 18.514 -10.426 -24.599 1.00 80.38 113 SER A O 1
ATOM 902 N N . LEU A 1 114 ? 20.070 -9.906 -26.124 1.00 81.50 114 LEU A N 1
ATOM 903 C CA . LEU A 1 114 ? 20.390 -11.313 -26.433 1.00 81.50 114 LEU A CA 1
ATOM 904 C C . LEU A 1 114 ? 20.862 -12.061 -25.177 1.00 81.50 114 LEU A C 1
ATOM 906 O O . LEU A 1 114 ? 20.330 -13.119 -24.850 1.00 81.50 114 LEU A O 1
ATOM 910 N N . LYS A 1 115 ? 21.776 -11.448 -24.415 1.00 82.19 115 LYS A N 1
ATOM 911 C CA . LYS A 1 115 ? 22.212 -11.930 -23.097 1.00 82.19 115 LYS A CA 1
ATOM 912 C C . LYS A 1 115 ? 21.032 -12.118 -22.136 1.00 82.19 115 LYS A C 1
ATOM 914 O O . LYS A 1 115 ? 20.951 -13.137 -21.460 1.00 82.19 115 LYS A O 1
ATOM 919 N N . GLY A 1 116 ? 20.098 -11.171 -22.132 1.00 80.94 116 GLY A N 1
ATOM 920 C CA . GLY A 1 116 ? 18.872 -11.218 -21.346 1.00 80.94 116 GLY A CA 1
ATOM 921 C C . GLY A 1 116 ? 17.962 -12.395 -21.692 1.00 80.94 116 GLY A C 1
ATOM 922 O O . GLY A 1 116 ? 17.407 -13.030 -20.804 1.00 80.94 116 GLY A O 1
ATOM 923 N N . ARG A 1 117 ? 17.843 -12.757 -22.972 1.00 81.38 117 ARG A N 1
ATOM 924 C CA . ARG A 1 117 ? 17.072 -13.942 -23.387 1.00 81.38 117 ARG A CA 1
ATOM 925 C C . ARG A 1 117 ? 17.690 -15.236 -22.854 1.00 81.38 117 ARG A C 1
ATOM 927 O O . ARG A 1 117 ? 16.963 -16.061 -22.312 1.00 81.38 117 ARG A O 1
ATOM 934 N N . PHE A 1 118 ? 19.017 -15.375 -22.918 1.00 81.25 118 PHE A N 1
ATOM 935 C CA . PHE A 1 118 ? 19.721 -16.502 -22.289 1.00 81.25 118 PHE A CA 1
ATOM 936 C C . PHE A 1 118 ? 19.538 -16.513 -20.769 1.00 81.25 118 PHE A C 1
ATOM 938 O O . PHE A 1 118 ? 19.260 -17.552 -20.182 1.00 81.25 118 PHE A O 1
ATOM 945 N N . GLN A 1 119 ? 19.610 -15.348 -20.128 1.00 78.88 119 GLN A N 1
ATOM 946 C CA . GLN A 1 119 ? 19.329 -15.198 -18.702 1.00 78.88 119 GLN A CA 1
ATOM 947 C C . GLN A 1 119 ? 17.904 -15.647 -18.335 1.00 78.88 119 GLN A C 1
ATOM 949 O O . GLN A 1 119 ? 17.725 -16.274 -17.294 1.00 78.88 119 GLN A O 1
ATOM 954 N N . LYS A 1 120 ? 16.898 -15.401 -19.186 1.00 77.50 120 LYS A N 1
ATOM 955 C CA . LYS A 1 120 ? 15.520 -15.857 -18.937 1.00 77.50 120 LYS A CA 1
ATOM 956 C C . LYS A 1 120 ? 15.418 -17.384 -18.895 1.00 77.50 120 LYS A C 1
ATOM 958 O O . LYS A 1 120 ? 14.716 -17.905 -18.036 1.00 77.50 120 LYS A O 1
ATOM 963 N N . LEU A 1 121 ? 16.146 -18.086 -19.770 1.00 77.81 121 LEU A N 1
ATOM 964 C CA . LEU A 1 121 ? 16.227 -19.556 -19.762 1.00 77.81 121 LEU A CA 1
ATOM 965 C C . LEU A 1 121 ? 16.880 -20.095 -18.480 1.00 77.81 121 LEU A C 1
ATOM 967 O O . LEU A 1 121 ? 16.540 -21.180 -18.029 1.00 77.81 121 LEU A O 1
ATOM 971 N N . LEU A 1 122 ? 17.762 -19.308 -17.860 1.00 74.50 122 LEU A N 1
ATOM 972 C CA . LEU A 1 122 ? 18.379 -19.601 -16.562 1.00 74.50 122 LEU A CA 1
ATOM 973 C C . LEU A 1 122 ? 17.514 -19.149 -15.367 1.00 74.50 122 LEU A C 1
ATOM 975 O O . LEU A 1 122 ? 18.026 -18.981 -14.262 1.00 74.50 122 LEU A O 1
ATOM 979 N N . GLY A 1 123 ? 16.219 -18.890 -15.580 1.00 68.06 123 GLY A N 1
ATOM 980 C CA . GLY A 1 123 ? 15.270 -18.548 -14.516 1.00 68.06 123 GLY A CA 1
ATOM 981 C C . GLY A 1 123 ? 15.355 -17.108 -14.001 1.00 68.06 123 GLY A C 1
ATOM 982 O O . GLY A 1 123 ? 14.844 -16.817 -12.923 1.00 68.06 123 GLY A O 1
ATOM 983 N N . ARG A 1 124 ? 15.995 -16.182 -14.730 1.00 72.25 124 ARG A N 1
ATOM 984 C CA . ARG A 1 124 ? 16.065 -14.768 -14.315 1.00 72.25 124 ARG A CA 1
ATOM 985 C C . ARG A 1 124 ? 14.710 -14.051 -14.421 1.00 72.25 124 ARG A C 1
ATOM 987 O O . ARG A 1 124 ? 13.851 -14.405 -15.238 1.00 72.25 124 ARG A O 1
ATOM 994 N N . THR A 1 125 ? 14.529 -13.004 -13.615 1.00 72.06 125 THR A N 1
ATOM 995 C CA . THR A 1 125 ? 13.318 -12.166 -13.636 1.00 72.06 125 THR A CA 1
ATOM 996 C C . THR A 1 125 ? 13.181 -11.397 -14.931 1.00 72.06 125 THR A C 1
ATOM 998 O O . THR A 1 125 ? 14.135 -11.249 -15.694 1.00 72.06 125 THR A O 1
ATOM 1001 N N . HIS A 1 126 ? 11.982 -10.879 -15.200 1.00 73.06 126 HIS A N 1
ATOM 1002 C CA . HIS A 1 126 ? 11.810 -10.041 -16.376 1.00 73.06 126 HIS A CA 1
ATOM 1003 C C . HIS A 1 126 ? 12.745 -8.830 -16.335 1.00 73.06 126 HIS A C 1
ATOM 1005 O O . HIS A 1 126 ? 13.411 -8.617 -17.343 1.00 73.06 126 HIS A O 1
ATOM 1011 N N . TYR A 1 127 ? 12.893 -8.160 -15.187 1.00 74.06 127 TYR A N 1
ATOM 1012 C CA . TYR A 1 127 ? 13.841 -7.061 -14.956 1.00 74.06 127 TYR A CA 1
ATOM 1013 C C . TYR A 1 127 ? 15.265 -7.365 -15.458 1.00 74.06 127 TYR A C 1
ATOM 1015 O O . TYR A 1 127 ? 15.780 -6.681 -16.343 1.00 74.06 127 TYR A O 1
ATOM 1023 N N . ASP A 1 128 ? 15.864 -8.463 -14.983 1.00 74.38 128 ASP A N 1
ATOM 1024 C CA . ASP A 1 128 ? 17.253 -8.852 -15.285 1.00 74.38 128 ASP A CA 1
ATOM 1025 C C . ASP A 1 128 ? 17.518 -9.126 -16.765 1.00 74.38 128 ASP A C 1
ATOM 1027 O O . ASP A 1 128 ? 18.658 -9.112 -17.229 1.00 74.38 128 ASP A O 1
ATOM 1031 N N . THR A 1 129 ? 16.460 -9.424 -17.513 1.00 76.62 129 THR A N 1
ATOM 1032 C CA . THR A 1 129 ? 16.553 -9.832 -18.916 1.00 76.62 129 THR A CA 1
ATOM 1033 C C . THR A 1 129 ? 16.464 -8.647 -19.873 1.00 76.62 129 THR A C 1
ATOM 1035 O O . THR A 1 129 ? 16.553 -8.827 -21.094 1.00 76.62 129 THR A O 1
ATOM 1038 N N . LYS A 1 130 ? 16.243 -7.431 -19.361 1.00 80.56 130 LYS A N 1
ATOM 1039 C CA . LYS A 1 130 ? 15.984 -6.253 -20.193 1.00 80.56 130 LYS A CA 1
ATOM 1040 C C . LYS A 1 130 ? 17.246 -5.527 -20.594 1.00 80.56 130 LYS A C 1
ATOM 1042 O O . LYS A 1 130 ? 18.303 -5.629 -19.979 1.00 80.56 130 LYS A O 1
ATOM 1047 N N . ASN A 1 131 ? 17.145 -4.842 -21.727 1.00 79.00 131 ASN A N 1
ATOM 1048 C CA . ASN A 1 131 ? 18.238 -4.046 -22.244 1.00 79.00 131 ASN A CA 1
ATOM 1049 C C . ASN A 1 131 ? 18.334 -2.731 -21.461 1.00 79.00 131 ASN A C 1
ATOM 1051 O O . ASN A 1 131 ? 17.686 -1.753 -21.818 1.00 79.00 131 ASN A O 1
ATOM 1055 N N . THR A 1 132 ? 19.179 -2.700 -20.433 1.00 75.25 132 THR A N 1
ATOM 1056 C CA . THR A 1 132 ? 19.389 -1.516 -19.587 1.00 75.25 132 THR A CA 1
ATOM 1057 C C . THR A 1 132 ? 19.934 -0.306 -20.351 1.00 75.25 132 THR A C 1
ATOM 1059 O O . THR A 1 132 ? 19.737 0.821 -19.916 1.00 75.25 132 THR A O 1
ATOM 1062 N N . LYS A 1 133 ? 20.571 -0.489 -21.521 1.00 76.75 133 LYS A N 1
ATOM 1063 C CA . LYS A 1 133 ? 20.972 0.638 -22.386 1.00 76.75 133 LYS A CA 1
ATOM 1064 C C . LYS A 1 133 ? 19.781 1.298 -23.079 1.00 76.75 133 LYS A C 1
ATOM 1066 O O . LYS A 1 133 ? 19.819 2.497 -23.308 1.00 76.75 133 LYS A O 1
ATOM 1071 N N . ARG A 1 134 ? 18.759 0.513 -23.445 1.00 72.81 134 ARG A N 1
ATOM 1072 C CA . ARG A 1 134 ? 17.513 1.024 -24.048 1.00 72.81 134 ARG A CA 1
ATOM 1073 C C . ARG A 1 134 ? 16.514 1.506 -23.001 1.00 72.81 134 ARG A C 1
ATOM 1075 O O . ARG A 1 134 ? 15.690 2.340 -23.326 1.00 72.81 134 ARG A O 1
ATOM 1082 N N . HIS A 1 135 ? 16.628 1.000 -21.774 1.00 71.50 135 HIS A N 1
ATOM 1083 C CA . HIS A 1 135 ? 15.764 1.326 -20.640 1.00 71.50 135 HIS A CA 1
ATOM 1084 C C . HIS A 1 135 ? 16.619 1.868 -19.489 1.00 71.50 135 HIS A C 1
ATOM 1086 O O . HIS A 1 135 ? 16.937 1.108 -18.568 1.00 71.50 135 HIS A O 1
ATOM 1092 N N . PRO A 1 136 ? 17.066 3.140 -19.544 1.00 66.00 136 PRO A N 1
ATOM 1093 C CA . PRO A 1 136 ? 18.023 3.690 -18.581 1.00 66.00 136 PRO A CA 1
ATOM 1094 C C . PRO A 1 136 ? 17.540 3.651 -17.127 1.00 66.00 136 PRO A C 1
ATOM 1096 O O . PRO A 1 136 ? 18.359 3.495 -16.226 1.00 66.00 136 PRO A O 1
ATOM 1099 N N . PHE A 1 137 ? 16.226 3.691 -16.886 1.00 66.44 137 PHE A N 1
ATOM 1100 C CA . PHE A 1 137 ? 15.644 3.538 -15.546 1.00 66.44 137 PHE A CA 1
ATOM 1101 C C . PHE A 1 137 ? 15.956 2.173 -14.895 1.00 66.44 137 PHE A C 1
ATOM 1103 O O . PHE A 1 137 ? 15.967 2.064 -13.675 1.00 66.44 137 PHE A O 1
ATOM 1110 N N . LEU A 1 138 ? 16.306 1.145 -15.682 1.00 68.25 138 LEU A N 1
ATOM 1111 C CA . LEU A 1 138 ? 16.759 -0.167 -15.188 1.00 68.25 138 LEU A CA 1
ATOM 1112 C C . LEU A 1 138 ? 18.258 -0.211 -14.833 1.00 68.25 138 LEU A C 1
ATOM 1114 O O . LEU A 1 138 ? 18.763 -1.254 -14.420 1.00 68.25 138 LEU A O 1
ATOM 1118 N N . GLN A 1 139 ? 19.006 0.876 -15.054 1.00 64.75 139 GLN A N 1
ATOM 1119 C CA . GLN A 1 139 ? 20.412 0.983 -14.635 1.00 64.75 139 GLN A CA 1
ATOM 1120 C C . GLN A 1 139 ? 20.551 1.342 -13.152 1.00 64.75 139 GLN A C 1
ATOM 1122 O O . GLN A 1 139 ? 21.654 1.266 -12.610 1.00 64.75 139 GLN A O 1
ATOM 1127 N N . GLN A 1 140 ? 19.448 1.719 -12.502 1.00 62.31 140 GLN A N 1
ATOM 1128 C CA . GLN A 1 140 ? 19.425 2.032 -11.082 1.00 62.31 140 GLN A CA 1
ATOM 1129 C C . GLN A 1 140 ? 19.746 0.787 -10.237 1.00 62.31 140 GLN A C 1
ATOM 1131 O O . GLN A 1 140 ? 19.424 -0.342 -10.638 1.00 62.31 140 GLN A O 1
ATOM 1136 N N . PRO A 1 141 ? 20.398 0.961 -9.072 1.00 60.91 141 PRO A N 1
ATOM 1137 C CA . PRO A 1 141 ? 20.637 -0.142 -8.154 1.00 60.91 141 PRO A CA 1
ATOM 1138 C C . PRO A 1 141 ? 19.307 -0.768 -7.731 1.00 60.91 141 PRO A C 1
ATOM 1140 O O . PRO A 1 141 ? 18.288 -0.087 -7.619 1.00 60.91 141 PRO A O 1
ATOM 1143 N N . ARG A 1 142 ? 19.315 -2.081 -7.486 1.00 69.50 142 ARG A N 1
ATOM 1144 C CA . ARG A 1 142 ? 18.138 -2.762 -6.944 1.00 69.50 142 ARG A CA 1
ATOM 1145 C C . ARG A 1 142 ? 17.804 -2.186 -5.571 1.00 69.50 142 ARG A C 1
ATOM 1147 O O . ARG A 1 142 ? 18.705 -1.873 -4.789 1.00 69.50 142 ARG A O 1
ATOM 1154 N N . HIS A 1 143 ? 16.515 -2.039 -5.297 1.00 73.06 143 HIS A N 1
ATOM 1155 C CA . HIS A 1 143 ? 16.057 -1.432 -4.056 1.00 73.06 143 HIS A CA 1
ATOM 1156 C C . HIS A 1 143 ? 16.049 -2.466 -2.950 1.00 73.06 143 HIS A C 1
ATOM 1158 O O . HIS A 1 143 ? 15.760 -3.636 -3.181 1.00 73.06 143 HIS A O 1
ATOM 1164 N N . ILE A 1 144 ? 16.352 -2.024 -1.739 1.00 76.25 144 ILE A N 1
ATOM 1165 C CA . ILE A 1 144 ? 16.087 -2.810 -0.548 1.00 76.25 144 ILE A CA 1
ATOM 1166 C C . ILE A 1 144 ? 14.833 -2.249 0.095 1.00 76.25 144 ILE A C 1
ATOM 1168 O O . ILE A 1 144 ? 14.755 -1.054 0.378 1.00 76.25 144 ILE A O 1
ATOM 1172 N N . VAL A 1 145 ? 13.874 -3.128 0.335 1.00 82.25 145 VAL A N 1
ATOM 1173 C CA . VAL A 1 145 ? 12.616 -2.813 0.993 1.00 82.25 145 VAL A CA 1
ATOM 1174 C C . VAL A 1 145 ? 12.500 -3.605 2.283 1.00 82.25 145 VAL A C 1
ATOM 1176 O O . VAL A 1 145 ? 13.058 -4.695 2.434 1.00 82.25 145 VAL A O 1
ATOM 1179 N N . MET A 1 146 ? 11.772 -3.053 3.237 1.00 82.56 146 MET A N 1
ATOM 1180 C CA . MET A 1 146 ? 11.409 -3.741 4.470 1.00 82.56 146 MET A CA 1
ATOM 1181 C C . MET A 1 146 ? 10.041 -3.256 4.929 1.00 82.56 146 MET A C 1
ATOM 1183 O O . MET A 1 146 ? 9.671 -2.116 4.657 1.00 82.56 146 MET A O 1
ATOM 1187 N N . CYS A 1 147 ? 9.295 -4.092 5.642 1.00 86.19 147 CYS A N 1
ATOM 1188 C CA . CYS A 1 147 ? 8.084 -3.623 6.309 1.00 86.19 147 CYS A CA 1
ATOM 1189 C C . CYS A 1 147 ? 8.457 -2.717 7.485 1.00 86.19 147 CYS A C 1
ATOM 1191 O O . CYS A 1 147 ? 9.461 -2.949 8.166 1.00 86.19 147 CYS A O 1
ATOM 1193 N N . ARG A 1 148 ? 7.643 -1.690 7.741 1.00 84.31 148 ARG A N 1
ATOM 1194 C CA . ARG A 1 148 ? 7.788 -0.885 8.953 1.00 84.31 148 ARG A CA 1
ATOM 1195 C C . ARG A 1 148 ? 7.616 -1.791 10.183 1.00 84.31 148 ARG A C 1
ATOM 1197 O O . ARG A 1 148 ? 6.650 -2.548 10.230 1.00 84.31 148 ARG A O 1
ATOM 1204 N N . PRO A 1 149 ? 8.502 -1.705 11.187 1.00 79.81 149 PRO A N 1
ATOM 1205 C CA . PRO A 1 149 ? 8.411 -2.517 12.399 1.00 79.81 149 PRO A CA 1
ATOM 1206 C C . PRO A 1 149 ? 7.035 -2.499 13.082 1.00 79.81 149 PRO A C 1
ATOM 1208 O O . PRO A 1 149 ? 6.519 -1.430 13.420 1.00 79.81 149 PRO A O 1
ATOM 1211 N N . GLY A 1 150 ? 6.465 -3.685 13.300 1.00 83.00 150 GLY A N 1
ATOM 1212 C CA . GLY A 1 150 ? 5.158 -3.913 13.920 1.00 83.00 150 GLY A CA 1
ATOM 1213 C C . GLY A 1 150 ? 3.963 -3.638 13.000 1.00 83.00 150 GLY A C 1
ATOM 1214 O O . GLY A 1 150 ? 2.822 -3.731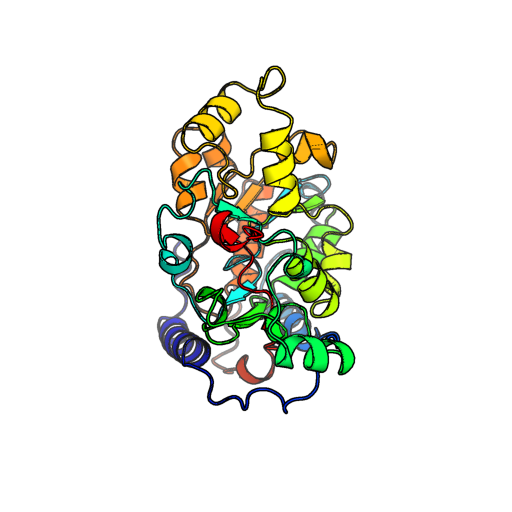 13.451 1.00 83.00 150 GLY A O 1
ATOM 1215 N N . MET A 1 151 ? 4.193 -3.270 11.735 1.00 90.31 151 MET A N 1
ATOM 1216 C CA . MET A 1 151 ? 3.127 -2.897 10.805 1.00 90.31 151 MET A CA 1
ATOM 1217 C C . MET A 1 151 ? 2.265 -4.097 10.418 1.00 90.31 151 MET A C 1
ATOM 1219 O O . MET A 1 151 ? 1.045 -3.996 10.473 1.00 90.31 151 MET A O 1
ATOM 1223 N N . LEU A 1 152 ? 2.858 -5.231 10.028 1.00 91.94 152 LEU A N 1
ATOM 1224 C CA . LEU A 1 152 ? 2.072 -6.337 9.470 1.00 91.94 152 LEU A CA 1
ATOM 1225 C C . LEU A 1 152 ? 1.254 -7.034 10.550 1.00 91.94 152 LEU A C 1
ATOM 1227 O O . LEU A 1 152 ? 0.064 -7.268 10.354 1.00 91.94 152 LEU A O 1
ATOM 1231 N N . TYR A 1 153 ? 1.840 -7.269 11.723 1.00 91.25 153 TYR A N 1
ATOM 1232 C CA . TYR A 1 153 ? 1.074 -7.776 12.861 1.00 91.25 153 TYR A CA 1
ATOM 1233 C C . TYR A 1 153 ? -0.005 -6.800 13.333 1.00 91.25 153 TYR A C 1
ATOM 1235 O O . TYR A 1 153 ? -1.095 -7.243 13.689 1.00 91.25 153 TYR A O 1
ATOM 1243 N N . GLY A 1 154 ? 0.248 -5.491 13.291 1.00 92.44 154 GLY A N 1
ATOM 1244 C CA . GLY A 1 154 ? -0.766 -4.500 13.644 1.00 92.44 154 GLY A CA 1
ATOM 1245 C C . GLY A 1 154 ? -1.910 -4.402 12.636 1.00 92.44 154 GLY A C 1
ATOM 1246 O O . GLY A 1 154 ? -3.067 -4.276 13.033 1.00 92.44 154 GLY A O 1
ATOM 1247 N N . LEU A 1 155 ? -1.620 -4.536 11.341 1.00 96.25 155 LEU A N 1
ATOM 1248 C CA . LEU A 1 155 ? -2.640 -4.671 10.301 1.00 96.25 155 LEU A CA 1
ATOM 1249 C C . LEU A 1 155 ? -3.436 -5.968 10.475 1.00 96.25 155 LEU A C 1
ATOM 1251 O O . LEU A 1 155 ? -4.660 -5.950 10.422 1.00 96.25 155 LEU A O 1
ATOM 1255 N N . ASN A 1 156 ? -2.771 -7.090 10.748 1.00 95.25 156 ASN A N 1
ATOM 1256 C CA . ASN A 1 156 ? -3.465 -8.345 11.026 1.00 95.25 156 ASN A CA 1
ATOM 1257 C C . ASN A 1 156 ? -4.351 -8.239 12.280 1.00 95.25 156 ASN A C 1
ATOM 1259 O O . ASN A 1 156 ? -5.466 -8.752 12.302 1.00 95.25 156 ASN A O 1
ATOM 1263 N N . TRP A 1 157 ? -3.898 -7.517 13.309 1.00 95.06 157 TRP A N 1
ATOM 1264 C CA . TRP A 1 157 ? -4.725 -7.205 14.470 1.00 95.06 157 TRP A CA 1
ATOM 1265 C C . TRP A 1 157 ? -5.955 -6.372 14.081 1.00 95.06 157 TRP A C 1
ATOM 1267 O O . TRP A 1 157 ? -7.057 -6.769 14.439 1.00 95.06 157 TRP A O 1
ATOM 1277 N N . LEU A 1 158 ? -5.811 -5.296 13.292 1.00 96.88 158 LEU A N 1
ATOM 1278 C CA . LEU A 1 158 ? -6.949 -4.508 12.782 1.00 96.88 158 LEU A CA 1
ATOM 1279 C C . LEU A 1 158 ? -7.951 -5.381 12.015 1.00 96.88 158 LEU A C 1
ATOM 1281 O O . LEU A 1 158 ? -9.156 -5.277 12.239 1.00 96.88 158 LEU A O 1
ATOM 1285 N N . LYS A 1 159 ? -7.458 -6.277 11.154 1.00 97.12 159 LYS A N 1
ATOM 1286 C CA . LYS A 1 159 ? -8.297 -7.250 10.447 1.00 97.12 159 LYS A CA 1
ATOM 1287 C C . LYS A 1 159 ? -9.092 -8.113 11.431 1.00 97.12 159 LYS A C 1
ATOM 1289 O O . LYS A 1 159 ? -10.296 -8.276 11.264 1.00 97.12 159 LYS A O 1
ATOM 1294 N N . ASN A 1 160 ? -8.438 -8.633 12.470 1.00 95.69 160 ASN A N 1
ATOM 1295 C CA . ASN A 1 160 ? -9.086 -9.454 13.496 1.00 95.69 160 ASN A CA 1
ATOM 1296 C C . ASN A 1 160 ? -10.109 -8.668 14.335 1.00 95.69 160 ASN A C 1
ATOM 1298 O O . ASN A 1 160 ? -11.036 -9.273 14.860 1.00 95.69 160 ASN A O 1
ATOM 1302 N N . GLN A 1 161 ? -9.994 -7.337 14.413 1.00 96.62 161 GLN A N 1
ATOM 1303 C CA . GLN A 1 161 ? -11.025 -6.454 14.983 1.00 96.62 161 GLN A CA 1
ATOM 1304 C C . GLN A 1 161 ? -12.229 -6.237 14.043 1.00 96.62 161 GLN A C 1
ATOM 1306 O O . GLN A 1 161 ? -13.141 -5.480 14.364 1.00 96.62 161 GLN A O 1
ATOM 1311 N N . GLY A 1 162 ? -12.240 -6.865 12.864 1.00 97.12 162 GLY A N 1
ATOM 1312 C CA . GLY A 1 162 ? -13.303 -6.724 11.872 1.00 97.12 162 GLY A CA 1
ATOM 1313 C C . GLY A 1 162 ? -13.164 -5.497 10.970 1.00 97.12 162 GLY A C 1
ATOM 1314 O O . GLY A 1 162 ? -14.129 -5.149 10.288 1.00 97.12 162 GLY A O 1
ATOM 1315 N N . VAL A 1 163 ? -11.998 -4.838 10.943 1.00 98.38 163 VAL A N 1
ATOM 1316 C CA . VAL A 1 163 ? -11.721 -3.754 9.989 1.00 98.38 163 VAL A CA 1
ATOM 1317 C C . VAL A 1 163 ? -11.492 -4.349 8.599 1.00 98.38 163 VAL A C 1
ATOM 1319 O O . VAL A 1 163 ? -10.675 -5.252 8.412 1.00 98.38 163 VAL A O 1
ATOM 1322 N N . VAL A 1 164 ? -12.175 -3.806 7.597 1.00 98.25 164 VAL A N 1
ATOM 1323 C CA . VAL A 1 164 ? -11.949 -4.103 6.183 1.00 98.25 164 VAL A CA 1
ATOM 1324 C C . VAL A 1 164 ? -10.708 -3.349 5.716 1.00 98.25 164 VAL A C 1
ATOM 1326 O O . VAL A 1 164 ? -10.708 -2.123 5.607 1.00 98.25 164 VAL A O 1
ATOM 1329 N N . LEU A 1 165 ? -9.638 -4.089 5.432 1.00 98.56 165 LEU A N 1
ATOM 1330 C CA . LEU A 1 165 ? -8.368 -3.530 4.975 1.00 98.56 165 LEU A CA 1
ATOM 1331 C C . LEU A 1 165 ? -8.240 -3.625 3.456 1.00 98.56 165 LEU A C 1
ATOM 1333 O O . LEU A 1 165 ? -8.455 -4.693 2.877 1.00 98.56 165 LEU A O 1
ATOM 1337 N N . ILE A 1 166 ? -7.855 -2.512 2.832 1.00 98.50 166 ILE A N 1
ATOM 1338 C CA . ILE A 1 166 ? -7.601 -2.392 1.393 1.00 98.50 166 ILE A CA 1
ATOM 1339 C C . ILE A 1 166 ? -6.164 -1.909 1.193 1.00 98.50 166 ILE A C 1
ATOM 1341 O O . ILE A 1 166 ? -5.760 -0.903 1.775 1.00 98.50 166 ILE A O 1
ATOM 1345 N N . LEU A 1 167 ? -5.409 -2.589 0.332 1.00 97.62 167 LEU A N 1
ATOM 1346 C CA . LEU A 1 167 ? -4.132 -2.086 -0.171 1.00 97.62 167 LEU A CA 1
ATOM 1347 C C . LEU A 1 167 ? -4.389 -1.347 -1.484 1.00 97.62 167 LEU A C 1
ATOM 1349 O O . LEU A 1 167 ? -4.862 -1.952 -2.445 1.00 97.62 167 LEU A O 1
ATOM 1353 N N . ALA A 1 168 ? -4.070 -0.059 -1.539 1.00 95.56 168 ALA A N 1
ATOM 1354 C CA . ALA A 1 168 ? -4.206 0.759 -2.738 1.00 95.56 168 ALA A CA 1
ATOM 1355 C C . ALA A 1 168 ? -2.870 1.429 -3.038 1.00 95.56 168 ALA A C 1
ATOM 1357 O O . ALA A 1 168 ? -2.417 2.241 -2.248 1.00 95.56 168 ALA A O 1
ATOM 1358 N N . THR A 1 169 ? -2.224 1.112 -4.156 1.00 91.00 169 THR A N 1
ATOM 1359 C CA . THR A 1 169 ? -0.851 1.571 -4.418 1.00 91.00 169 THR A CA 1
ATOM 1360 C C . THR A 1 169 ? -0.638 1.986 -5.868 1.00 91.00 169 THR A C 1
ATOM 1362 O O . THR A 1 169 ? -1.210 1.398 -6.785 1.00 91.00 169 THR A O 1
ATOM 1365 N N . ALA A 1 170 ? 0.250 2.962 -6.079 1.00 83.69 170 ALA A N 1
ATOM 1366 C CA . ALA A 1 170 ? 0.778 3.316 -7.398 1.00 83.69 170 ALA A CA 1
ATOM 1367 C C . ALA A 1 170 ? 1.837 2.319 -7.919 1.00 83.69 170 ALA A C 1
ATOM 1369 O O . ALA A 1 170 ? 2.416 2.519 -8.987 1.00 83.69 170 ALA A O 1
ATOM 1370 N N . SER A 1 171 ? 2.078 1.222 -7.199 1.00 82.81 171 SER A N 1
ATOM 1371 C CA . SER A 1 171 ? 2.912 0.115 -7.661 1.00 82.81 171 SER A CA 1
ATOM 1372 C C . SER A 1 171 ? 2.218 -0.761 -8.697 1.00 82.81 171 SER A C 1
ATOM 1374 O O . SER A 1 171 ? 1.009 -0.956 -8.634 1.00 82.81 171 SER A O 1
ATOM 1376 N N . ALA A 1 172 ? 2.981 -1.353 -9.618 1.00 79.38 172 ALA A N 1
ATOM 1377 C CA . ALA A 1 172 ? 2.454 -2.301 -10.600 1.00 79.38 172 ALA A CA 1
ATOM 1378 C C . ALA A 1 172 ? 2.113 -3.646 -9.956 1.00 79.38 172 ALA A C 1
ATOM 1380 O O . ALA A 1 172 ? 2.752 -4.094 -8.997 1.00 79.38 172 ALA A O 1
ATOM 1381 N N . ARG A 1 173 ? 1.152 -4.340 -10.568 1.00 84.19 173 ARG A N 1
ATOM 1382 C CA . ARG A 1 173 ? 0.678 -5.654 -10.129 1.00 84.19 173 ARG A CA 1
ATOM 1383 C C . ARG A 1 173 ? 1.798 -6.685 -9.949 1.00 84.19 173 ARG A C 1
ATOM 1385 O O . ARG A 1 173 ? 1.790 -7.395 -8.947 1.00 84.19 173 ARG A O 1
ATOM 1392 N N . GLU A 1 174 ? 2.765 -6.751 -10.867 1.00 81.75 174 GLU A N 1
ATOM 1393 C CA . GLU A 1 174 ? 3.873 -7.727 -10.818 1.00 81.75 174 GLU A CA 1
ATOM 1394 C C . GLU A 1 174 ? 4.756 -7.532 -9.572 1.00 81.75 174 GLU A C 1
ATOM 1396 O O . GLU A 1 174 ? 5.095 -8.502 -8.889 1.00 81.75 174 GLU A O 1
ATOM 1401 N N . ARG A 1 175 ? 5.041 -6.275 -9.202 1.00 86.12 175 ARG A N 1
ATOM 1402 C CA . ARG A 1 175 ? 5.766 -5.938 -7.969 1.00 86.12 175 ARG A CA 1
ATOM 1403 C C . ARG A 1 175 ? 4.976 -6.359 -6.736 1.00 86.12 175 ARG A C 1
ATOM 1405 O O . ARG A 1 175 ? 5.511 -7.032 -5.861 1.00 86.12 175 ARG A O 1
ATOM 1412 N N . VAL A 1 176 ? 3.690 -6.013 -6.673 1.00 89.06 176 VAL A N 1
ATOM 1413 C CA . VAL A 1 176 ? 2.843 -6.360 -5.521 1.00 89.06 176 VAL A CA 1
ATOM 1414 C C . VAL A 1 176 ? 2.696 -7.875 -5.378 1.00 89.06 176 VAL A C 1
ATOM 1416 O O . VAL A 1 176 ? 2.740 -8.394 -4.265 1.00 89.06 176 VAL A O 1
ATOM 1419 N N . GLN A 1 177 ? 2.603 -8.614 -6.487 1.00 88.75 177 GLN A N 1
ATOM 1420 C CA . GLN A 1 177 ? 2.618 -10.077 -6.476 1.00 88.75 177 GLN A CA 1
ATOM 1421 C C . GLN A 1 177 ? 3.941 -10.630 -5.946 1.00 88.75 177 GLN A C 1
ATOM 1423 O O . GLN A 1 177 ? 3.912 -11.537 -5.114 1.00 88.75 177 GLN A O 1
ATOM 1428 N N . TYR A 1 178 ? 5.085 -10.097 -6.386 1.00 88.31 178 TYR A N 1
ATOM 1429 C CA . TYR A 1 178 ? 6.397 -10.464 -5.845 1.00 88.31 178 TYR A CA 1
ATOM 1430 C C . TYR A 1 178 ? 6.464 -10.217 -4.333 1.00 88.31 178 TYR A C 1
ATOM 1432 O O . TYR A 1 178 ? 6.736 -11.142 -3.568 1.00 88.31 178 TYR A O 1
ATOM 1440 N N . LEU A 1 179 ? 6.117 -9.007 -3.888 1.00 91.00 179 LEU A N 1
ATOM 1441 C CA . LEU A 1 179 ? 6.117 -8.638 -2.474 1.00 91.00 179 LEU A CA 1
ATOM 1442 C C . LEU A 1 179 ? 5.154 -9.498 -1.655 1.00 91.00 179 LEU A C 1
ATOM 1444 O O . LEU A 1 179 ? 5.496 -9.876 -0.546 1.00 91.00 179 LEU A O 1
ATOM 1448 N N . SER A 1 180 ? 4.008 -9.891 -2.208 1.00 91.88 180 SER A N 1
ATOM 1449 C CA . SER A 1 180 ? 3.055 -10.787 -1.538 1.00 91.88 180 SER A CA 1
ATOM 1450 C C . SER A 1 180 ? 3.543 -12.238 -1.434 1.00 91.88 180 SER A C 1
ATOM 1452 O O . SER A 1 180 ? 3.006 -12.996 -0.634 1.00 91.88 180 SER A O 1
ATOM 1454 N N . HIS A 1 181 ? 4.518 -12.662 -2.250 1.00 90.44 181 HIS A N 1
ATOM 1455 C CA . HIS A 1 181 ? 5.211 -13.943 -2.049 1.00 90.44 181 HIS A CA 1
ATOM 1456 C C . HIS A 1 181 ? 6.281 -13.819 -0.962 1.00 90.44 181 HIS A C 1
ATOM 1458 O O . HIS A 1 181 ? 6.388 -14.697 -0.110 1.00 90.44 181 HIS A O 1
ATOM 1464 N N . ARG A 1 182 ? 7.052 -12.722 -0.977 1.00 89.69 182 ARG A N 1
ATOM 1465 C CA . ARG A 1 182 ? 8.087 -12.454 0.031 1.00 89.69 182 ARG A CA 1
ATOM 1466 C C . ARG A 1 182 ? 7.465 -12.255 1.412 1.00 89.69 182 ARG A C 1
ATOM 1468 O O . ARG A 1 182 ? 7.824 -12.950 2.351 1.00 89.69 182 ARG A O 1
ATOM 1475 N N . PHE A 1 183 ? 6.500 -11.356 1.529 1.00 91.38 183 PHE A N 1
ATOM 1476 C CA . PHE A 1 183 ? 5.742 -11.060 2.739 1.00 91.38 183 PHE A CA 1
ATOM 1477 C C . PHE A 1 183 ? 4.375 -11.744 2.654 1.00 91.38 183 PHE A C 1
ATOM 1479 O O . PHE A 1 183 ? 3.367 -11.106 2.356 1.00 91.38 183 PHE A O 1
ATOM 1486 N N . ALA A 1 184 ? 4.337 -13.057 2.904 1.00 88.81 184 ALA A N 1
ATOM 1487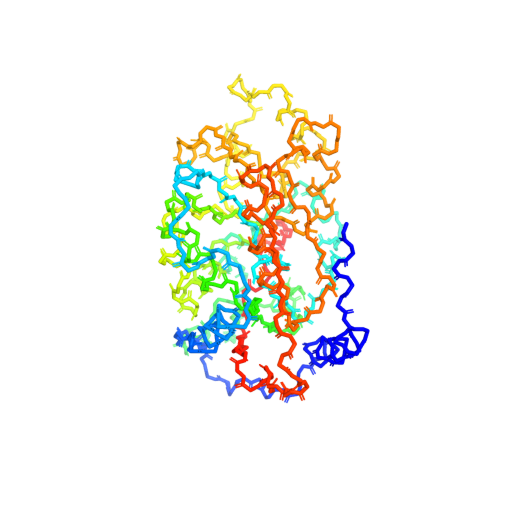 C CA . ALA A 1 184 ? 3.126 -13.877 2.756 1.00 88.81 184 ALA A CA 1
ATOM 1488 C C . ALA A 1 184 ? 1.890 -13.296 3.478 1.00 88.81 184 ALA A C 1
ATOM 1490 O O . ALA A 1 184 ? 0.771 -13.394 2.972 1.00 88.81 184 ALA A O 1
ATOM 1491 N N . MET A 1 185 ? 2.109 -12.602 4.600 1.00 91.06 185 MET A N 1
ATOM 1492 C CA . MET A 1 185 ? 1.064 -11.950 5.389 1.00 91.06 185 MET A CA 1
ATOM 1493 C C . MET A 1 185 ? 0.277 -10.879 4.612 1.00 91.06 185 MET A C 1
ATOM 1495 O O . MET A 1 185 ? -0.866 -10.610 4.955 1.00 91.06 185 MET A O 1
ATOM 1499 N N . PHE A 1 186 ? 0.809 -10.303 3.526 1.00 91.44 186 PHE A N 1
ATOM 1500 C CA . PHE A 1 186 ? 0.030 -9.400 2.663 1.00 91.44 186 PHE A CA 1
ATOM 1501 C C . PHE A 1 186 ? -1.231 -10.066 2.113 1.00 91.44 186 PHE A C 1
ATOM 1503 O O . PHE A 1 186 ? -2.291 -9.443 2.089 1.00 91.44 186 PHE A O 1
ATOM 1510 N N . ARG A 1 187 ? -1.135 -11.338 1.706 1.00 89.50 187 ARG A N 1
ATOM 1511 C CA . ARG A 1 187 ? -2.292 -12.089 1.199 1.00 89.50 187 ARG A CA 1
ATOM 1512 C C . ARG A 1 187 ? -3.299 -12.366 2.298 1.00 89.50 187 ARG A C 1
ATOM 1514 O O . ARG A 1 187 ? -4.492 -12.333 2.045 1.00 89.50 187 ARG A O 1
ATOM 1521 N N . GLU A 1 188 ? -2.815 -12.628 3.505 1.00 91.81 188 GLU A N 1
ATOM 1522 C CA . GLU A 1 188 ? -3.675 -12.865 4.659 1.00 91.81 188 GLU A CA 1
ATOM 1523 C C . GLU A 1 188 ? -4.390 -11.581 5.083 1.00 91.81 188 GLU A C 1
ATOM 1525 O O . GLU A 1 188 ? -5.582 -11.616 5.349 1.00 91.81 188 GLU A O 1
ATOM 1530 N N . ILE A 1 189 ? -3.702 -10.441 5.113 1.00 96.19 189 ILE A N 1
ATOM 1531 C CA . ILE A 1 189 ? -4.259 -9.160 5.566 1.00 96.19 189 ILE A CA 1
ATOM 1532 C C . ILE A 1 189 ? -5.261 -8.600 4.550 1.00 96.19 189 ILE A C 1
ATOM 1534 O O . ILE A 1 189 ? -6.386 -8.246 4.909 1.00 96.19 189 ILE A O 1
ATOM 1538 N N . PHE A 1 190 ? -4.848 -8.497 3.285 1.00 96.12 190 PHE A N 1
ATOM 1539 C CA . PHE A 1 190 ? -5.601 -7.772 2.260 1.00 96.12 190 PHE A CA 1
ATOM 1540 C C . PHE A 1 190 ? -6.451 -8.679 1.373 1.00 96.12 190 PHE A C 1
ATOM 1542 O O . PHE A 1 190 ? -7.392 -8.192 0.754 1.00 96.12 190 PHE A O 1
ATOM 1549 N N . GLU A 1 191 ? -6.161 -9.981 1.327 1.00 91.75 191 GLU A N 1
ATOM 1550 C CA . GLU A 1 191 ? -6.881 -10.956 0.502 1.00 91.75 191 GLU A CA 1
ATOM 1551 C C . GLU A 1 191 ? -6.954 -10.500 -0.969 1.00 91.75 191 GLU A C 1
ATOM 1553 O O . GLU A 1 191 ? -5.923 -10.287 -1.610 1.00 91.75 191 GLU A O 1
ATOM 1558 N N . ASP A 1 192 ? -8.159 -10.347 -1.511 1.00 92.12 192 ASP A N 1
ATOM 1559 C CA . ASP A 1 192 ? -8.439 -9.874 -2.865 1.00 92.12 192 ASP A CA 1
ATOM 1560 C C . ASP A 1 192 ? -8.559 -8.341 -2.972 1.00 92.12 192 ASP A C 1
ATOM 1562 O O . ASP A 1 192 ? -8.619 -7.795 -4.076 1.00 92.12 192 ASP A O 1
ATOM 1566 N N . ARG A 1 193 ? -8.514 -7.614 -1.848 1.00 96.38 193 ARG A N 1
ATOM 1567 C CA . ARG A 1 193 ? -8.679 -6.151 -1.767 1.00 96.38 193 ARG A CA 1
ATOM 1568 C C . ARG A 1 193 ? -7.374 -5.407 -2.029 1.00 96.38 193 ARG A C 1
ATOM 1570 O O . ARG A 1 193 ? -6.948 -4.547 -1.257 1.00 96.38 193 ARG A O 1
ATOM 1577 N N . ILE A 1 194 ? -6.728 -5.748 -3.140 1.00 95.62 194 ILE A N 1
ATOM 1578 C CA . ILE A 1 194 ? -5.473 -5.140 -3.580 1.00 95.62 194 ILE A CA 1
ATOM 1579 C C . ILE A 1 194 ? -5.695 -4.419 -4.909 1.00 95.62 194 ILE A C 1
ATOM 1581 O O . ILE A 1 194 ? -5.759 -5.045 -5.973 1.00 95.62 194 ILE A O 1
ATOM 1585 N N . ILE A 1 195 ? -5.732 -3.092 -4.842 1.00 92.88 195 ILE A N 1
ATOM 1586 C CA . ILE A 1 195 ? -5.818 -2.170 -5.972 1.00 92.88 195 ILE A CA 1
ATOM 1587 C C . ILE A 1 195 ? -4.418 -1.643 -6.284 1.00 92.88 195 ILE A C 1
ATOM 1589 O O . ILE A 1 195 ? -3.756 -1.038 -5.444 1.00 92.88 195 ILE A O 1
ATOM 1593 N N . THR A 1 196 ? -3.942 -1.885 -7.499 1.00 87.94 196 THR A N 1
ATOM 1594 C CA . THR A 1 196 ? -2.607 -1.472 -7.939 1.00 87.94 196 THR A CA 1
ATOM 1595 C C . THR A 1 196 ? -2.715 -0.384 -8.992 1.00 87.94 196 THR A C 1
ATOM 1597 O O . THR A 1 196 ? -3.810 -0.023 -9.435 1.00 87.94 196 THR A O 1
ATOM 1600 N N . ALA A 1 197 ? -1.569 0.111 -9.446 1.00 81.38 197 ALA A N 1
ATOM 1601 C CA . ALA A 1 197 ? -1.494 1.083 -10.523 1.00 81.38 197 ALA A CA 1
ATOM 1602 C C . ALA A 1 197 ? -2.279 0.631 -11.761 1.00 81.38 197 ALA A C 1
ATOM 1604 O O . ALA A 1 197 ? -2.882 1.450 -12.452 1.00 81.38 197 ALA A O 1
ATOM 1605 N N . ASN A 1 198 ? -2.302 -0.682 -12.012 1.00 80.00 198 ASN A N 1
ATOM 1606 C CA . ASN A 1 198 ? -2.984 -1.274 -13.148 1.00 80.00 198 ASN A CA 1
ATOM 1607 C C . ASN A 1 198 ? -4.501 -1.040 -13.099 1.00 80.00 198 ASN A C 1
ATOM 1609 O O . ASN A 1 198 ? -5.098 -0.651 -14.101 1.00 80.00 198 ASN A O 1
ATOM 1613 N N . GLU A 1 199 ? -5.120 -1.262 -11.940 1.00 85.25 199 GLU A N 1
ATOM 1614 C CA . GLU A 1 199 ? -6.564 -1.110 -11.753 1.00 85.25 199 GLU A CA 1
ATOM 1615 C C . GLU A 1 199 ? -6.959 0.361 -11.717 1.00 85.25 199 GLU A C 1
ATOM 1617 O O . GLU A 1 199 ? -7.942 0.746 -12.345 1.00 85.25 199 GLU A O 1
ATOM 1622 N N . ILE A 1 200 ? -6.160 1.200 -11.056 1.00 82.62 200 ILE A N 1
ATOM 1623 C CA . ILE A 1 200 ? -6.388 2.648 -11.026 1.00 82.62 200 ILE A CA 1
ATOM 1624 C C . ILE A 1 200 ? -6.343 3.217 -12.454 1.00 82.62 200 ILE A C 1
ATOM 1626 O O . ILE A 1 200 ? -7.250 3.936 -12.872 1.00 82.62 200 ILE A O 1
ATOM 1630 N N . ALA A 1 201 ? -5.339 2.835 -13.248 1.00 76.69 201 ALA A N 1
ATOM 1631 C CA . ALA A 1 201 ? -5.238 3.246 -14.645 1.00 76.69 201 ALA A CA 1
ATOM 1632 C C . ALA A 1 201 ? -6.397 2.710 -15.504 1.00 76.69 201 ALA A C 1
ATOM 1634 O O . ALA A 1 201 ? -6.958 3.453 -16.312 1.00 76.69 201 ALA A O 1
ATOM 1635 N N . TYR A 1 202 ? -6.792 1.444 -15.317 1.00 78.62 202 TYR A N 1
ATOM 1636 C CA . TYR A 1 202 ? -7.945 0.864 -16.012 1.00 78.62 202 TYR A CA 1
ATOM 1637 C C . TYR A 1 202 ? -9.234 1.634 -15.709 1.00 78.62 202 TYR A C 1
ATOM 1639 O O . TYR A 1 202 ? -9.982 1.968 -16.630 1.00 78.62 202 TYR A O 1
ATOM 1647 N N . PHE A 1 203 ? -9.466 1.978 -14.440 1.00 81.69 203 PHE A N 1
ATOM 1648 C CA . PHE A 1 203 ? -10.615 2.775 -14.019 1.00 81.69 203 PHE A CA 1
ATOM 1649 C C . PHE A 1 203 ? -10.674 4.117 -14.757 1.00 81.69 203 PHE A C 1
ATOM 1651 O O . PHE A 1 203 ? -11.726 4.463 -15.298 1.00 81.69 203 PHE A O 1
ATOM 1658 N N . TYR A 1 204 ? -9.548 4.830 -14.866 1.00 75.00 204 TYR A N 1
ATOM 1659 C CA . TYR A 1 204 ? -9.474 6.078 -15.634 1.00 75.00 204 TYR A CA 1
ATOM 1660 C C . TYR A 1 204 ? -9.685 5.887 -17.139 1.00 75.00 204 TYR A C 1
ATOM 1662 O O . TYR A 1 204 ? -10.215 6.774 -17.808 1.00 75.00 204 TYR A O 1
ATOM 1670 N N . GLY A 1 205 ? -9.279 4.739 -17.686 1.00 70.56 205 GLY A N 1
ATOM 1671 C CA . GLY A 1 205 ? -9.494 4.396 -19.088 1.00 70.56 205 GLY A CA 1
ATOM 1672 C C . GLY A 1 205 ? -10.968 4.173 -19.436 1.00 70.56 205 GLY A C 1
ATOM 1673 O O . GLY A 1 205 ? -11.408 4.640 -20.485 1.00 70.56 205 GLY A O 1
ATOM 1674 N N . GLN A 1 206 ? -11.716 3.497 -18.558 1.00 71.44 206 GLN A N 1
ATOM 1675 C CA . GLN A 1 206 ? -13.125 3.140 -18.777 1.00 71.44 206 GLN A CA 1
ATOM 1676 C C . GLN A 1 206 ? -14.102 4.263 -18.408 1.00 71.44 206 GLN A C 1
ATOM 1678 O O . GLN A 1 206 ? -15.112 4.449 -19.076 1.00 71.44 206 GLN A O 1
ATOM 1683 N N . ASN A 1 207 ? -13.803 5.047 -17.370 1.00 67.25 207 ASN A N 1
ATOM 1684 C CA . ASN A 1 207 ? -14.745 6.018 -16.802 1.00 67.25 207 ASN A CA 1
ATOM 1685 C C . ASN A 1 207 ? -14.477 7.451 -17.279 1.00 67.25 207 ASN A C 1
ATOM 1687 O O . ASN A 1 207 ? -14.503 8.394 -16.490 1.00 67.25 207 ASN A O 1
ATOM 1691 N N . ARG A 1 208 ? -14.223 7.633 -18.582 1.00 59.12 208 ARG A N 1
ATOM 1692 C CA . ARG A 1 208 ? -13.940 8.961 -19.158 1.00 59.12 208 ARG A CA 1
ATOM 1693 C C . ARG A 1 208 ? -15.119 9.928 -19.055 1.00 59.12 208 ARG A C 1
ATOM 1695 O O . ARG A 1 208 ? -14.895 11.126 -18.928 1.00 59.12 208 ARG A O 1
ATOM 1702 N N . GLU A 1 209 ? -16.350 9.418 -19.073 1.00 56.62 209 GLU A N 1
ATOM 1703 C CA . GLU A 1 209 ? -17.557 10.252 -18.980 1.00 56.62 209 GLU A CA 1
ATOM 1704 C C . GLU A 1 209 ? -17.996 10.539 -17.532 1.00 56.62 209 GLU A C 1
ATOM 1706 O O . GLU A 1 209 ? -18.840 11.403 -17.306 1.00 56.62 209 GLU A O 1
ATOM 1711 N N . MET A 1 210 ? -17.387 9.869 -16.541 1.00 64.25 210 MET A N 1
ATOM 1712 C CA . MET A 1 210 ? -17.541 10.093 -15.093 1.00 64.25 210 MET A CA 1
ATOM 1713 C C . MET A 1 210 ? -18.986 10.219 -14.562 1.00 64.25 210 MET A C 1
ATOM 1715 O O . MET A 1 210 ? -19.169 10.685 -13.443 1.00 64.25 210 MET A O 1
ATOM 1719 N N . SER A 1 211 ? -20.035 9.851 -15.298 1.00 59.94 211 SER A N 1
ATOM 1720 C CA . SER A 1 211 ? -21.431 10.191 -14.963 1.00 59.94 211 SER A CA 1
ATOM 1721 C C . SER A 1 211 ? -21.858 9.744 -13.556 1.00 59.94 211 SER A C 1
ATOM 1723 O O . SER A 1 211 ? -22.571 10.489 -12.888 1.00 59.94 211 SER A O 1
ATOM 1725 N N . GLU A 1 212 ? -21.331 8.616 -13.076 1.00 66.75 212 GLU A N 1
ATOM 1726 C CA . GLU A 1 212 ? -21.636 8.006 -11.771 1.00 66.75 212 GLU A CA 1
ATOM 1727 C C . GLU A 1 212 ? -20.685 8.421 -10.629 1.00 66.75 212 GLU A C 1
ATOM 1729 O O . GLU A 1 212 ? -20.880 8.031 -9.481 1.00 66.75 212 GLU A O 1
ATOM 1734 N N . ILE A 1 213 ? -19.660 9.229 -10.919 1.00 80.12 213 ILE A N 1
ATOM 1735 C CA . ILE A 1 213 ? -18.685 9.715 -9.933 1.00 80.12 213 ILE A CA 1
ATOM 1736 C C . ILE A 1 213 ? -19.198 11.017 -9.304 1.00 80.12 213 ILE A C 1
ATOM 1738 O O . ILE A 1 213 ? -19.735 11.892 -10.001 1.00 80.12 213 ILE A O 1
ATOM 1742 N N . SER A 1 214 ? -19.010 11.182 -7.991 1.00 83.25 214 SER A N 1
ATOM 1743 C CA . SER A 1 214 ? -19.423 12.404 -7.295 1.00 83.25 214 SER A CA 1
ATOM 1744 C C . SER A 1 214 ? -18.691 13.641 -7.840 1.00 83.25 214 SER A C 1
ATOM 1746 O O . SER A 1 214 ? -17.570 13.560 -8.341 1.00 83.25 214 SER A O 1
ATOM 1748 N N . MET A 1 215 ? -19.298 14.828 -7.724 1.00 85.31 215 MET A N 1
ATOM 1749 C CA . MET A 1 215 ? -18.665 16.071 -8.197 1.00 85.31 215 MET A CA 1
ATOM 1750 C C . MET A 1 215 ? -17.327 16.355 -7.489 1.00 85.31 215 MET A C 1
ATOM 1752 O O . MET A 1 215 ? -16.399 16.884 -8.097 1.00 85.31 215 MET A O 1
ATOM 1756 N N . VAL A 1 216 ? -17.205 15.970 -6.214 1.00 85.38 216 VAL A N 1
ATOM 1757 C CA . VAL A 1 216 ? -15.964 16.106 -5.435 1.00 85.38 216 VAL A CA 1
ATOM 1758 C C . VAL A 1 216 ? -14.847 15.274 -6.054 1.00 85.38 216 VAL A C 1
ATOM 1760 O O . VAL A 1 216 ? -13.764 15.790 -6.322 1.00 85.38 216 VAL A O 1
ATOM 1763 N N . GLU A 1 217 ? -15.116 13.999 -6.314 1.00 86.62 217 GLU A N 1
ATOM 1764 C CA . GLU A 1 217 ? -14.138 13.090 -6.903 1.00 86.62 217 GLU A CA 1
ATOM 1765 C C . GLU A 1 217 ? -13.814 13.485 -8.344 1.00 86.62 217 GLU A C 1
ATOM 1767 O O . GLU A 1 217 ? -12.646 13.494 -8.711 1.00 86.62 217 GLU A O 1
ATOM 1772 N N . LYS A 1 218 ? -14.804 13.918 -9.139 1.00 84.69 218 LYS A N 1
ATOM 1773 C CA . LYS A 1 218 ? -14.562 14.506 -10.469 1.00 84.69 218 LYS A CA 1
ATOM 1774 C C . LYS A 1 218 ? -13.557 15.646 -10.390 1.00 84.69 218 LYS A C 1
ATOM 1776 O O . LYS A 1 218 ? -12.576 15.640 -11.123 1.00 84.69 218 LYS A O 1
ATOM 1781 N N . ASN A 1 219 ? -13.759 16.592 -9.476 1.00 83.25 219 ASN A N 1
ATOM 1782 C CA . ASN A 1 219 ? -12.853 17.727 -9.310 1.00 83.25 219 ASN A CA 1
ATOM 1783 C C . ASN A 1 219 ? -11.444 17.283 -8.899 1.00 83.25 219 ASN A C 1
ATOM 1785 O O . ASN A 1 219 ? -10.468 17.796 -9.436 1.00 83.25 219 ASN A O 1
ATOM 1789 N N . ILE A 1 220 ? -11.330 16.310 -7.995 1.00 84.06 220 ILE A N 1
ATOM 1790 C CA . ILE A 1 220 ? -10.053 15.696 -7.601 1.00 84.06 220 ILE A CA 1
ATOM 1791 C C . ILE A 1 220 ? -9.334 15.093 -8.813 1.00 84.06 220 ILE A C 1
ATOM 1793 O O . ILE A 1 220 ? -8.159 15.374 -9.050 1.00 84.06 220 ILE A O 1
ATOM 1797 N N . LEU A 1 221 ? -10.053 14.308 -9.612 1.00 79.31 221 LEU A N 1
ATOM 1798 C CA . LEU A 1 221 ? -9.506 13.669 -10.802 1.00 79.31 221 LEU A CA 1
ATOM 1799 C C . LEU A 1 221 ? -9.183 14.683 -11.908 1.00 79.31 221 LEU A C 1
ATOM 1801 O O . LEU A 1 221 ? -8.249 14.467 -12.668 1.00 79.31 221 LEU A O 1
ATOM 1805 N N . LEU A 1 222 ? -9.896 15.808 -11.982 1.00 77.06 222 LEU A N 1
ATOM 1806 C CA . LEU A 1 222 ? -9.601 16.902 -12.912 1.00 77.06 222 LEU A CA 1
ATOM 1807 C C . LEU A 1 222 ? -8.383 17.732 -12.488 1.00 77.06 222 LEU A C 1
ATOM 1809 O O . LEU A 1 222 ? -7.664 18.218 -13.358 1.00 77.06 222 LEU A O 1
ATOM 1813 N N . GLN A 1 223 ? -8.122 17.888 -11.184 1.00 73.94 223 GLN A N 1
ATOM 1814 C CA . GLN A 1 223 ? -6.930 18.593 -10.689 1.00 73.94 223 GLN A CA 1
ATOM 1815 C C . GLN A 1 223 ? -5.636 17.892 -11.111 1.00 73.94 223 GLN A C 1
ATOM 1817 O O . GLN A 1 223 ? -4.650 18.556 -11.435 1.00 73.94 223 GLN A O 1
ATOM 1822 N N . ARG A 1 224 ? -5.634 16.554 -11.117 1.00 68.88 224 ARG A N 1
ATOM 1823 C CA . ARG A 1 224 ? -4.561 15.746 -11.705 1.00 68.88 224 ARG A CA 1
ATOM 1824 C C . ARG A 1 224 ? -5.133 14.527 -12.434 1.00 68.88 224 ARG A C 1
ATOM 1826 O O . ARG A 1 224 ? -5.252 13.457 -11.827 1.00 68.88 224 ARG A O 1
ATOM 1833 N N . PRO A 1 225 ? -5.443 14.668 -13.736 1.00 67.00 225 PRO A N 1
ATOM 1834 C CA . PRO A 1 225 ? -5.937 13.569 -14.551 1.00 67.00 225 PRO A CA 1
ATOM 1835 C C . PRO A 1 225 ? -4.983 12.383 -14.496 1.00 67.00 225 PRO A C 1
ATOM 1837 O O . PRO A 1 225 ? -3.775 12.558 -14.604 1.00 67.00 225 PRO A O 1
ATOM 1840 N N . GLN A 1 226 ? -5.539 11.183 -14.326 1.00 65.38 226 GLN A N 1
ATOM 1841 C CA . GLN A 1 226 ? -4.792 9.920 -14.306 1.00 65.38 226 GLN A CA 1
ATOM 1842 C C . GLN A 1 226 ? -3.788 9.770 -13.149 1.00 65.38 226 GLN A C 1
ATOM 1844 O O . GLN A 1 226 ? -2.975 8.846 -13.154 1.00 65.38 226 GLN A O 1
ATOM 1849 N N . SER A 1 227 ? -3.861 10.621 -12.119 1.00 72.25 227 SER A N 1
ATOM 1850 C CA . SER A 1 227 ? -2.986 10.482 -10.960 1.00 72.25 227 SER A CA 1
ATOM 1851 C C . SER A 1 227 ? -3.247 9.170 -10.226 1.00 72.25 227 SER A C 1
ATOM 1853 O O . SER A 1 227 ? -4.322 8.950 -9.666 1.00 72.25 227 SER A O 1
ATOM 1855 N N . LEU A 1 228 ? -2.225 8.319 -10.161 1.00 75.88 228 LEU A N 1
ATOM 1856 C CA . LEU A 1 228 ? -2.260 7.080 -9.380 1.00 75.88 228 LEU A CA 1
ATOM 1857 C C . LEU A 1 228 ? -2.263 7.336 -7.863 1.00 75.88 228 LEU A C 1
ATOM 1859 O O . LEU A 1 228 ? -2.558 6.439 -7.080 1.00 75.88 228 LEU A O 1
ATOM 1863 N N . ALA A 1 229 ? -1.965 8.571 -7.448 1.00 76.00 229 ALA A N 1
ATOM 1864 C CA . ALA A 1 229 ? -2.074 9.014 -6.064 1.00 76.00 229 ALA A CA 1
ATOM 1865 C C . ALA A 1 229 ? -3.529 9.316 -5.652 1.00 76.00 229 ALA A C 1
ATOM 1867 O O . ALA A 1 229 ? -3.850 9.275 -4.468 1.00 76.00 229 ALA A O 1
ATOM 1868 N N . ALA A 1 230 ? -4.429 9.597 -6.602 1.00 79.44 230 ALA A N 1
ATOM 1869 C CA . ALA A 1 230 ? -5.822 9.931 -6.307 1.00 79.44 230 ALA A CA 1
ATOM 1870 C C . ALA A 1 230 ? -6.656 8.669 -6.010 1.00 79.44 230 ALA A C 1
ATOM 1872 O O . ALA A 1 230 ? -7.408 8.173 -6.844 1.00 79.44 230 ALA A O 1
ATOM 1873 N N . LYS A 1 231 ? -6.519 8.152 -4.788 1.00 89.50 231 LYS A N 1
ATOM 1874 C CA . LYS A 1 231 ? -7.208 6.961 -4.266 1.00 89.50 231 LYS A CA 1
ATOM 1875 C C . LYS A 1 231 ? -8.632 7.292 -3.791 1.00 89.50 231 LYS A C 1
ATOM 1877 O O . LYS A 1 231 ? -8.908 7.301 -2.596 1.00 89.50 231 LYS A O 1
ATOM 1882 N N . VAL A 1 232 ? -9.518 7.638 -4.722 1.00 91.50 232 VAL A N 1
ATOM 1883 C CA . VAL A 1 232 ? -10.894 8.083 -4.422 1.00 91.50 232 VAL A CA 1
ATOM 1884 C C . VAL A 1 232 ? -11.884 6.918 -4.221 1.00 91.50 232 VAL A 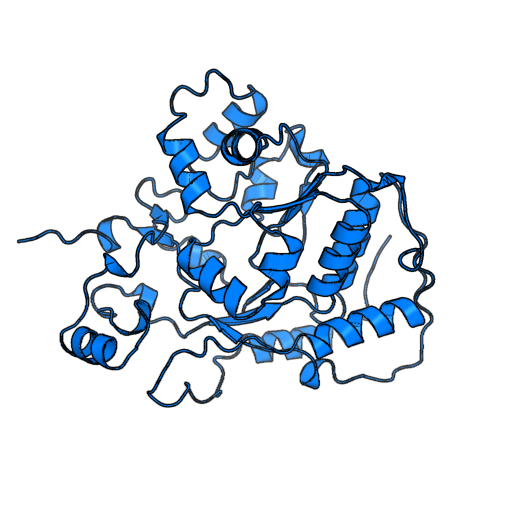C 1
ATOM 1886 O O . VAL A 1 232 ? -11.685 5.859 -4.823 1.00 91.50 232 VAL A O 1
ATOM 1889 N N . PRO A 1 233 ? -12.970 7.099 -3.437 1.00 93.75 233 PRO A N 1
ATOM 1890 C CA . PRO A 1 233 ? -13.998 6.074 -3.197 1.00 93.75 233 PRO A CA 1
ATOM 1891 C C . PRO A 1 233 ? -14.532 5.367 -4.449 1.00 93.75 233 PRO A C 1
ATOM 1893 O O . PRO A 1 233 ? -14.656 4.142 -4.458 1.00 93.75 233 PRO A O 1
ATOM 1896 N N . ALA A 1 234 ? -14.762 6.099 -5.541 1.00 91.75 234 ALA A N 1
ATOM 1897 C CA . ALA A 1 234 ? -15.261 5.537 -6.795 1.00 91.75 234 ALA A CA 1
ATOM 1898 C C . ALA A 1 234 ? -14.391 4.393 -7.357 1.00 91.75 234 ALA A C 1
ATOM 1900 O O . ALA A 1 234 ? -14.928 3.447 -7.938 1.00 91.75 234 ALA A O 1
ATOM 1901 N N . ILE A 1 235 ? -13.067 4.429 -7.144 1.00 91.12 235 ILE A N 1
ATOM 1902 C CA . ILE A 1 235 ? -12.155 3.347 -7.555 1.00 91.12 235 ILE A CA 1
ATOM 1903 C C . ILE A 1 235 ? -12.471 2.070 -6.767 1.00 91.12 235 ILE A C 1
ATOM 1905 O O . ILE A 1 235 ? -12.580 0.985 -7.341 1.00 91.12 235 ILE A O 1
ATOM 1909 N N . PHE A 1 236 ? -12.649 2.192 -5.452 1.00 94.25 236 PHE A N 1
ATOM 1910 C CA . PHE A 1 236 ? -12.934 1.057 -4.575 1.00 94.25 236 PHE A CA 1
ATOM 1911 C C . PHE A 1 236 ? -14.333 0.498 -4.807 1.00 94.25 236 PHE A C 1
ATOM 1913 O O . PHE A 1 236 ? -14.505 -0.719 -4.818 1.00 94.25 236 PHE A O 1
ATOM 1920 N N . ASN A 1 237 ? -15.315 1.350 -5.094 1.00 92.62 237 ASN A N 1
ATOM 1921 C CA . ASN A 1 237 ? -16.645 0.881 -5.457 1.00 92.62 237 ASN A CA 1
ATOM 1922 C C . ASN A 1 237 ? -16.615 0.085 -6.769 1.00 92.62 237 ASN A C 1
ATOM 1924 O O . ASN A 1 237 ? -17.187 -1.002 -6.866 1.00 92.62 237 ASN A O 1
ATOM 1928 N N . PHE A 1 238 ? -15.893 0.588 -7.775 1.00 91.44 238 PHE A N 1
ATOM 1929 C CA . PHE A 1 238 ? -15.809 -0.058 -9.081 1.00 91.44 238 PHE A CA 1
ATOM 1930 C C . PHE A 1 238 ? -15.300 -1.504 -8.976 1.00 91.44 238 PHE A C 1
ATOM 1932 O O . PHE A 1 238 ? -15.968 -2.420 -9.469 1.00 91.44 238 PHE A O 1
ATOM 1939 N N . PHE A 1 239 ? -14.173 -1.713 -8.284 1.00 91.88 239 PHE A N 1
ATOM 1940 C CA . PHE A 1 239 ? -13.513 -3.021 -8.191 1.00 91.88 239 PHE A CA 1
ATOM 1941 C C . PHE A 1 239 ? -13.974 -3.893 -7.023 1.00 91.88 239 PHE A C 1
ATOM 1943 O O . PHE A 1 239 ? -14.058 -5.106 -7.183 1.00 91.88 239 PHE A O 1
ATOM 1950 N N . LEU A 1 240 ? -14.257 -3.301 -5.861 1.00 94.31 240 LEU A N 1
ATOM 1951 C CA . LEU A 1 240 ? -14.486 -4.028 -4.606 1.00 94.31 240 LEU A CA 1
ATOM 1952 C C . LEU A 1 240 ? -15.924 -3.902 -4.085 1.00 94.31 240 LEU A C 1
ATOM 1954 O O . LEU A 1 240 ? -16.250 -4.521 -3.079 1.00 94.31 240 LEU A O 1
ATOM 1958 N N . LYS A 1 241 ? -16.786 -3.107 -4.741 1.00 93.56 241 LYS A N 1
ATOM 1959 C CA . LYS A 1 241 ? -18.157 -2.797 -4.277 1.00 93.56 241 LYS A CA 1
ATOM 1960 C C . LYS A 1 241 ? -18.197 -2.162 -2.883 1.00 93.56 241 LYS A C 1
ATOM 1962 O O . LYS A 1 241 ? -19.174 -2.284 -2.150 1.00 93.56 241 LYS A O 1
ATOM 1967 N N . ILE A 1 242 ? -17.122 -1.455 -2.540 1.00 93.75 242 ILE A N 1
ATOM 1968 C CA . ILE A 1 242 ? -16.989 -0.672 -1.316 1.00 93.75 242 ILE A CA 1
ATOM 1969 C C . ILE A 1 242 ? -17.239 0.788 -1.681 1.00 93.75 242 ILE A C 1
ATOM 1971 O O . ILE A 1 242 ? -16.408 1.421 -2.327 1.00 93.75 242 ILE A O 1
ATOM 1975 N N . ASN A 1 243 ? -18.406 1.303 -1.294 1.00 91.00 243 ASN A N 1
ATOM 1976 C CA . ASN A 1 243 ? -18.851 2.646 -1.678 1.00 91.00 243 ASN A CA 1
ATOM 1977 C C . ASN A 1 243 ? -17.972 3.763 -1.107 1.00 91.00 243 ASN A C 1
ATOM 1979 O O . ASN A 1 243 ? -17.937 4.851 -1.675 1.00 91.00 243 ASN A O 1
ATOM 1983 N N . ASP A 1 244 ? -17.318 3.518 0.030 1.00 94.75 244 ASP A N 1
ATOM 1984 C CA . ASP A 1 244 ? -16.566 4.535 0.753 1.00 94.75 244 ASP A CA 1
ATOM 1985 C C . ASP A 1 244 ? -15.547 3.921 1.726 1.00 94.75 244 ASP A C 1
ATOM 1987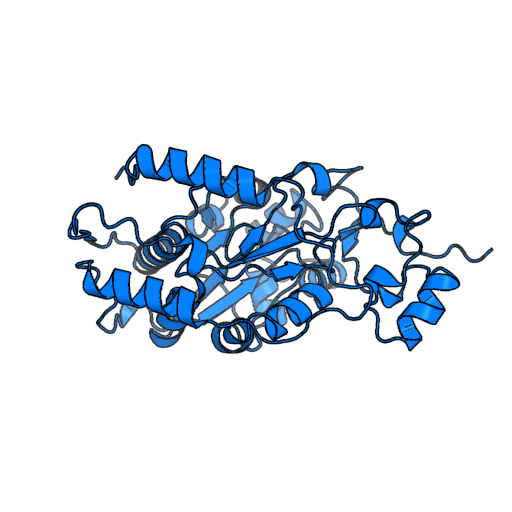 O O . ASP A 1 244 ? -15.622 2.734 2.044 1.00 94.75 244 ASP A O 1
ATOM 1991 N N . TYR A 1 245 ? -14.611 4.736 2.217 1.00 96.94 245 TYR A N 1
ATOM 1992 C CA . TYR A 1 245 ? -13.671 4.369 3.280 1.00 96.94 245 TYR A CA 1
ATOM 1993 C C . TYR A 1 245 ? -13.718 5.347 4.461 1.00 96.94 245 TYR A C 1
ATOM 1995 O O . TYR A 1 245 ? -14.020 6.530 4.294 1.00 96.94 245 TYR A O 1
ATOM 2003 N N . ASP A 1 246 ? -13.402 4.868 5.666 1.00 98.12 246 ASP A N 1
ATOM 2004 C CA . ASP A 1 246 ? -13.321 5.700 6.874 1.00 98.12 246 ASP A CA 1
ATOM 2005 C C . ASP A 1 246 ? -11.967 6.419 6.969 1.00 98.12 246 ASP A C 1
ATOM 2007 O O . ASP A 1 246 ? -11.897 7.575 7.388 1.00 98.12 246 ASP A O 1
ATOM 2011 N N . VAL A 1 247 ? -10.881 5.753 6.558 1.00 98.25 247 VAL A N 1
ATOM 2012 C CA . VAL A 1 247 ? -9.528 6.323 6.580 1.00 98.25 247 VAL A CA 1
ATOM 2013 C C . VAL A 1 247 ? -8.698 5.878 5.377 1.00 98.25 247 VAL A C 1
ATOM 2015 O O . VAL A 1 247 ? -8.727 4.714 4.985 1.00 98.25 247 VAL A O 1
ATOM 2018 N N . LEU A 1 248 ? -7.933 6.814 4.815 1.00 97.81 248 LEU A N 1
ATOM 2019 C CA . LEU A 1 248 ? -6.844 6.565 3.875 1.00 97.81 248 LEU A CA 1
ATOM 2020 C C . LEU A 1 248 ? -5.520 6.924 4.553 1.00 97.81 248 LEU A C 1
ATOM 2022 O O . LEU A 1 248 ? -5.324 8.069 4.952 1.00 97.81 248 LEU A O 1
ATOM 2026 N N . VAL A 1 249 ? -4.616 5.959 4.664 1.00 97.06 249 VAL A N 1
ATOM 2027 C CA . VAL A 1 249 ? -3.276 6.114 5.236 1.00 97.06 249 VAL A CA 1
ATOM 2028 C C . VAL A 1 249 ? -2.269 6.181 4.089 1.00 97.06 249 VAL A C 1
ATOM 2030 O O . VAL A 1 249 ? -2.129 5.215 3.343 1.00 97.06 249 VAL A O 1
ATOM 2033 N N . ASP A 1 250 ? -1.614 7.329 3.914 1.00 93.44 250 ASP A N 1
ATOM 2034 C CA . ASP A 1 250 ? -0.804 7.628 2.722 1.00 93.44 250 ASP A CA 1
ATOM 2035 C C . ASP A 1 250 ? 0.309 8.636 3.070 1.00 93.44 250 ASP A C 1
ATOM 2037 O O . ASP A 1 250 ? 0.073 9.593 3.818 1.00 93.44 250 ASP A O 1
ATOM 2041 N N . ASP A 1 251 ? 1.526 8.427 2.564 1.00 89.31 251 ASP A N 1
ATOM 2042 C CA . ASP A 1 251 ? 2.670 9.334 2.747 1.00 89.31 251 ASP A CA 1
ATOM 2043 C C . ASP A 1 251 ? 2.771 10.407 1.649 1.00 89.31 251 ASP A C 1
ATOM 2045 O O . ASP A 1 251 ? 3.498 11.398 1.777 1.00 89.31 251 ASP A O 1
ATOM 2049 N N . SER A 1 252 ? 2.016 10.240 0.564 1.00 85.06 252 SER A N 1
ATOM 2050 C CA . SER A 1 252 ? 2.117 11.063 -0.624 1.00 85.06 252 SER A CA 1
ATOM 2051 C C . SER A 1 252 ? 1.687 12.502 -0.359 1.00 85.06 252 SER A C 1
ATOM 2053 O O . SER A 1 252 ? 0.515 12.843 -0.131 1.00 85.06 252 SER A O 1
ATOM 2055 N N . GLN A 1 253 ? 2.650 13.408 -0.525 1.00 84.69 253 GLN A N 1
ATOM 2056 C CA . GLN A 1 253 ? 2.372 14.840 -0.586 1.00 84.69 253 GLN A CA 1
ATOM 2057 C C . GLN A 1 253 ? 1.425 15.177 -1.743 1.00 84.69 253 GLN A C 1
ATOM 2059 O O . GLN A 1 253 ? 0.673 16.147 -1.653 1.00 84.69 253 GLN A O 1
ATOM 2064 N N . THR A 1 254 ? 1.441 14.388 -2.823 1.00 83.19 254 THR A N 1
ATOM 2065 C CA . THR A 1 254 ? 0.515 14.562 -3.945 1.00 83.19 254 THR A CA 1
ATOM 2066 C C . THR A 1 254 ? -0.916 14.250 -3.515 1.00 83.19 254 THR A C 1
ATOM 2068 O O . THR A 1 254 ? -1.781 15.095 -3.734 1.00 83.19 254 THR A O 1
ATOM 2071 N N . THR A 1 255 ? -1.166 13.119 -2.843 1.00 87.81 255 THR A N 1
ATOM 2072 C CA . THR A 1 255 ? -2.496 12.796 -2.288 1.00 87.81 255 THR A CA 1
ATOM 2073 C C . THR A 1 255 ? -2.975 13.917 -1.364 1.00 87.81 255 THR A C 1
ATOM 2075 O O . THR A 1 255 ? -4.076 14.441 -1.531 1.00 87.81 255 THR A O 1
ATOM 2078 N N . THR A 1 256 ? -2.102 14.373 -0.460 1.00 89.56 256 THR A N 1
ATOM 2079 C CA . THR A 1 256 ? -2.397 15.477 0.467 1.00 89.56 256 THR A CA 1
ATOM 2080 C C . THR A 1 256 ? -2.780 16.767 -0.265 1.00 89.56 256 THR A C 1
ATOM 2082 O O . THR A 1 256 ? -3.745 17.432 0.109 1.00 89.56 256 THR A O 1
ATOM 2085 N N . LYS A 1 257 ? -2.045 17.131 -1.323 1.00 87.94 257 LYS A N 1
ATOM 2086 C CA . LYS A 1 257 ? -2.313 18.333 -2.127 1.00 87.94 257 LYS A CA 1
ATOM 2087 C C . LYS A 1 257 ? -3.636 18.237 -2.885 1.00 87.94 257 LYS A C 1
ATOM 2089 O O . LYS A 1 257 ? -4.369 19.218 -2.889 1.00 87.94 257 LYS A O 1
ATOM 2094 N N . ILE A 1 258 ? -3.935 17.091 -3.497 1.00 87.19 258 ILE A N 1
ATOM 2095 C CA . ILE A 1 258 ? -5.151 16.895 -4.304 1.00 87.19 258 ILE A CA 1
ATOM 2096 C C . ILE A 1 258 ? -6.403 16.861 -3.418 1.00 87.19 258 ILE A C 1
ATOM 2098 O O . ILE A 1 258 ? -7.448 17.392 -3.785 1.00 87.19 258 ILE A O 1
ATOM 2102 N N . PHE A 1 259 ? -6.317 16.246 -2.237 1.00 91.81 259 PHE A N 1
ATOM 2103 C CA . PHE A 1 259 ? -7.463 16.173 -1.331 1.00 91.81 259 PHE A CA 1
ATOM 2104 C C . PHE A 1 259 ? -7.714 17.491 -0.608 1.00 91.81 259 PHE A C 1
ATOM 2106 O O . PHE A 1 259 ? -8.825 17.697 -0.121 1.00 91.81 259 PHE A O 1
ATOM 2113 N N . LYS A 1 260 ? -6.727 18.393 -0.568 1.00 90.50 260 LYS A N 1
ATOM 2114 C CA . LYS A 1 260 ? -6.816 19.688 0.106 1.00 90.50 260 LYS A CA 1
ATOM 2115 C C . LYS A 1 260 ? -8.092 20.432 -0.295 1.00 90.50 260 LYS A C 1
ATOM 2117 O O . LYS A 1 260 ? -8.375 20.619 -1.474 1.00 90.50 260 LYS A O 1
ATOM 2122 N N . ASN A 1 261 ? -8.829 20.912 0.707 1.00 89.38 261 ASN A N 1
ATOM 2123 C CA . ASN A 1 261 ? -10.107 21.621 0.552 1.00 89.38 261 ASN A CA 1
ATOM 2124 C C . ASN A 1 261 ? -11.260 20.757 0.004 1.00 89.38 261 ASN A C 1
ATOM 2126 O O . ASN A 1 261 ? -12.261 21.293 -0.467 1.00 89.38 261 ASN A O 1
ATOM 2130 N N . THR A 1 262 ? -11.145 19.430 0.074 1.00 91.38 262 THR A N 1
ATOM 2131 C CA . THR A 1 262 ? -12.242 18.495 -0.213 1.00 91.38 262 THR A CA 1
ATOM 2132 C C . THR A 1 262 ? -12.649 17.743 1.058 1.00 91.38 262 THR A C 1
ATOM 2134 O O . THR A 1 262 ? -11.808 17.585 1.951 1.00 91.38 262 THR A O 1
ATOM 2137 N N . PRO A 1 263 ? -13.882 17.203 1.135 1.00 92.69 263 PRO A N 1
ATOM 2138 C CA . PRO A 1 263 ? -14.301 16.333 2.239 1.00 92.69 263 PRO A CA 1
ATOM 2139 C C . PRO A 1 263 ? -13.382 15.122 2.472 1.00 92.69 263 PRO A C 1
ATOM 2141 O O . PRO A 1 263 ? -13.272 14.635 3.593 1.00 92.69 263 PRO A O 1
ATOM 2144 N N . LEU A 1 264 ? -12.650 14.656 1.449 1.00 93.44 264 LEU A N 1
ATOM 2145 C CA . LEU A 1 264 ? -11.701 13.548 1.604 1.00 93.44 264 LEU A CA 1
ATOM 2146 C C . LEU A 1 264 ? -10.467 13.922 2.444 1.00 93.44 264 LEU A C 1
ATOM 2148 O O . LEU A 1 264 ? -9.764 13.027 2.912 1.00 93.44 264 LEU A O 1
ATOM 2152 N N . THR A 1 265 ? -10.221 15.215 2.703 1.00 94.62 265 THR A N 1
ATOM 2153 C CA . THR A 1 265 ? -9.168 15.657 3.639 1.00 94.62 265 THR A CA 1
ATOM 2154 C C . THR A 1 265 ? -9.378 15.057 5.029 1.00 94.62 265 THR A C 1
ATOM 2156 O O . THR A 1 265 ? -8.419 14.637 5.671 1.00 94.62 265 THR A O 1
ATOM 2159 N N . GLU A 1 266 ? -10.629 14.973 5.488 1.00 93.94 266 GLU A N 1
ATOM 2160 C CA . GLU A 1 266 ? -10.974 14.462 6.823 1.00 93.94 266 GLU A CA 1
ATOM 2161 C C . GLU A 1 266 ? -10.748 12.953 6.952 1.00 93.94 266 GLU A C 1
ATOM 2163 O O . GLU A 1 266 ? -10.568 12.432 8.053 1.00 93.94 266 GLU A O 1
ATOM 2168 N N . LYS A 1 267 ? -10.687 12.252 5.819 1.00 95.31 267 LYS A N 1
ATOM 2169 C CA . LYS A 1 267 ? -10.416 10.815 5.741 1.00 95.31 267 LYS A CA 1
ATOM 2170 C C . LYS A 1 267 ? -8.934 10.512 5.576 1.00 95.31 267 LYS A C 1
ATOM 2172 O O . LYS A 1 267 ? -8.508 9.390 5.820 1.00 95.31 267 LYS A O 1
ATOM 2177 N N . LEU A 1 268 ? -8.128 11.496 5.184 1.00 96.00 268 LEU A N 1
ATOM 2178 C CA . LEU A 1 268 ? -6.694 11.315 5.012 1.00 96.00 268 LEU A CA 1
ATOM 2179 C C . LEU A 1 268 ? -5.981 11.330 6.373 1.00 96.00 268 LEU A C 1
ATOM 2181 O O . LEU A 1 268 ? -6.069 12.290 7.150 1.00 96.00 268 LEU A O 1
ATOM 2185 N N . LEU A 1 269 ? -5.237 10.264 6.648 1.00 95.50 269 LEU A N 1
ATOM 2186 C CA . LEU A 1 269 ? -4.214 10.190 7.679 1.00 95.50 269 LEU A CA 1
ATOM 2187 C C . LEU A 1 269 ? -2.843 10.312 6.994 1.00 95.50 269 LEU A C 1
ATOM 2189 O O . LEU A 1 269 ? -2.277 9.298 6.585 1.00 95.50 269 LEU A O 1
ATOM 2193 N N . PRO A 1 270 ? -2.303 11.539 6.855 1.00 91.44 270 PRO A N 1
ATOM 2194 C CA . PRO A 1 270 ? -1.004 11.727 6.238 1.00 91.44 270 PRO A CA 1
ATOM 2195 C C . PRO A 1 270 ? 0.092 11.216 7.171 1.00 91.44 270 PRO A C 1
ATOM 2197 O O . PRO A 1 270 ? 0.116 11.526 8.371 1.00 91.44 270 PRO A O 1
ATOM 2200 N N . ILE A 1 271 ? 1.024 10.464 6.609 1.00 87.06 271 ILE A N 1
ATOM 2201 C CA . ILE A 1 271 ? 2.220 9.988 7.304 1.00 87.06 271 ILE A CA 1
ATOM 2202 C C . ILE A 1 271 ? 3.459 10.619 6.672 1.00 87.06 271 ILE A C 1
ATOM 2204 O O . ILE A 1 271 ? 3.436 11.127 5.556 1.00 87.06 271 ILE A O 1
ATOM 2208 N N . LYS A 1 272 ? 4.547 10.658 7.429 1.00 79.50 272 LYS A N 1
ATOM 2209 C CA . LYS A 1 272 ? 5.807 11.253 7.002 1.00 79.50 272 LYS A CA 1
ATOM 2210 C C . LYS A 1 272 ? 6.777 10.127 6.659 1.00 79.50 272 LYS A C 1
ATOM 2212 O O . LYS A 1 272 ? 7.103 9.312 7.522 1.00 79.50 272 LYS A O 1
ATOM 2217 N N . SER A 1 273 ? 7.240 10.099 5.416 1.00 68.25 273 SER A N 1
ATOM 2218 C CA . SER A 1 273 ? 8.155 9.074 4.899 1.00 68.25 273 SER A CA 1
ATOM 2219 C C . SER A 1 273 ? 9.547 9.110 5.547 1.00 68.25 273 SER A C 1
ATOM 2221 O O . SER A 1 273 ? 10.225 8.088 5.629 1.00 68.25 273 SER A O 1
ATOM 2223 N N . ASP A 1 274 ? 9.958 10.258 6.090 1.00 64.31 274 ASP A N 1
ATOM 2224 C CA . ASP A 1 274 ? 11.278 10.485 6.692 1.00 64.31 274 ASP A CA 1
ATOM 2225 C C . ASP A 1 274 ? 11.432 10.011 8.149 1.00 64.31 274 ASP A C 1
ATOM 2227 O O . ASP A 1 274 ? 12.522 10.112 8.711 1.00 64.31 274 ASP A O 1
ATOM 2231 N N . GLN A 1 275 ? 10.371 9.485 8.763 1.00 60.84 275 GLN A N 1
ATOM 2232 C CA . GLN A 1 275 ? 10.348 9.209 10.199 1.00 60.84 275 GLN A CA 1
ATOM 2233 C C . GLN A 1 275 ? 11.126 7.953 10.600 1.00 60.84 275 GLN A C 1
ATOM 2235 O O . GLN A 1 275 ? 11.267 6.982 9.850 1.00 60.84 275 GLN A O 1
ATOM 2240 N N . ALA A 1 276 ? 11.587 7.980 11.850 1.00 56.06 276 ALA A N 1
ATOM 2241 C CA . ALA A 1 276 ? 12.467 6.991 12.437 1.00 56.06 276 ALA A CA 1
ATOM 2242 C C . ALA A 1 276 ? 11.954 5.537 12.383 1.00 56.06 276 ALA A C 1
ATOM 2244 O O . ALA A 1 276 ? 10.802 5.252 12.697 1.00 56.06 276 ALA A O 1
ATOM 2245 N N . VAL A 1 277 ? 12.844 4.580 12.082 1.00 54.91 277 VAL A N 1
ATOM 2246 C CA . VAL A 1 277 ? 12.523 3.137 11.969 1.00 54.91 277 VAL A CA 1
ATOM 2247 C C . VAL A 1 277 ? 11.955 2.547 13.273 1.00 54.91 277 VAL A C 1
ATOM 2249 O O . VAL A 1 277 ? 11.120 1.649 13.232 1.00 54.91 277 VAL A O 1
ATOM 2252 N N . SER A 1 278 ? 12.380 3.045 14.437 1.00 53.22 278 SER A N 1
ATOM 2253 C CA . SER A 1 278 ? 12.326 2.331 15.725 1.00 53.22 278 SER A CA 1
ATOM 2254 C C . SER A 1 278 ? 10.949 2.198 16.397 1.00 53.22 278 SER A C 1
ATOM 2256 O O . SER A 1 278 ? 10.867 1.609 17.468 1.00 53.22 278 SER A O 1
ATOM 2258 N N . SER A 1 279 ? 9.860 2.701 15.807 1.00 58.41 279 SER A N 1
ATOM 2259 C CA . SER A 1 279 ? 8.473 2.422 16.263 1.00 58.41 279 SER A CA 1
ATOM 2260 C C . SER A 1 279 ? 7.381 2.926 15.308 1.00 58.41 279 SER A C 1
ATOM 2262 O O . SER A 1 279 ? 6.195 2.924 15.645 1.00 58.41 279 SER A O 1
ATOM 2264 N N . TYR A 1 280 ? 7.745 3.408 14.117 1.00 70.81 280 TYR A N 1
ATOM 2265 C CA . TYR A 1 280 ? 6.807 4.174 13.299 1.00 70.81 280 TYR A CA 1
ATOM 2266 C C . TYR A 1 280 ? 5.662 3.333 12.725 1.00 70.81 280 TYR A C 1
ATOM 2268 O O . TYR A 1 280 ? 4.551 3.843 12.620 1.00 70.81 280 TYR A O 1
ATOM 2276 N N . GLY A 1 281 ? 5.885 2.041 12.454 1.00 80.31 281 GLY A N 1
ATOM 2277 C CA . GLY A 1 281 ? 4.813 1.125 12.048 1.00 80.31 281 GLY A CA 1
ATOM 2278 C C . GLY A 1 281 ? 3.698 1.054 13.095 1.00 80.31 281 GLY A C 1
ATOM 2279 O O . GLY A 1 281 ? 2.547 1.356 12.795 1.00 80.31 281 GLY A O 1
ATOM 2280 N N . LEU A 1 282 ? 4.055 0.795 14.356 1.00 82.75 282 LEU A N 1
ATOM 2281 C CA . LEU A 1 282 ? 3.120 0.802 15.490 1.00 82.75 282 LEU A CA 1
ATOM 2282 C C . LEU A 1 282 ? 2.377 2.135 15.638 1.00 82.75 282 LEU A C 1
ATOM 2284 O O . LEU A 1 282 ? 1.167 2.153 15.850 1.00 82.75 282 LEU A O 1
ATOM 2288 N N . LYS A 1 283 ? 3.080 3.264 15.491 1.00 83.44 283 LYS A N 1
ATOM 2289 C CA . LYS A 1 283 ? 2.455 4.594 15.547 1.00 83.44 283 LYS A CA 1
ATOM 2290 C C . LYS A 1 283 ? 1.419 4.799 14.445 1.00 83.44 283 LYS A C 1
ATOM 2292 O O . LYS A 1 283 ? 0.392 5.422 14.704 1.00 83.44 283 LYS A O 1
ATOM 2297 N N . ILE A 1 284 ? 1.682 4.306 13.234 1.00 90.50 284 ILE A N 1
ATOM 2298 C CA . ILE A 1 284 ? 0.715 4.358 12.133 1.00 90.50 284 ILE A CA 1
ATOM 2299 C C . ILE A 1 284 ? -0.534 3.557 12.510 1.00 90.50 284 ILE A C 1
ATOM 2301 O O . ILE A 1 284 ? -1.640 4.071 12.356 1.00 90.50 284 ILE A O 1
ATOM 2305 N N . ILE A 1 285 ? -0.375 2.359 13.081 1.00 93.25 285 ILE A N 1
ATOM 2306 C CA . ILE A 1 285 ? -1.508 1.539 13.536 1.00 93.25 285 ILE A CA 1
ATOM 2307 C C . ILE A 1 285 ? -2.315 2.260 14.619 1.00 93.25 285 ILE A C 1
ATOM 2309 O O . ILE A 1 285 ? -3.526 2.397 14.473 1.00 93.25 285 ILE A O 1
ATOM 2313 N N . ILE A 1 286 ? -1.662 2.804 15.651 1.00 90.50 286 ILE A N 1
ATOM 2314 C CA . ILE A 1 286 ? -2.333 3.569 16.718 1.00 90.50 286 ILE A CA 1
ATOM 2315 C C . ILE A 1 286 ? -3.127 4.734 16.135 1.00 90.50 286 ILE A C 1
ATOM 2317 O O . ILE A 1 286 ? -4.321 4.846 16.390 1.00 90.50 286 ILE A O 1
ATOM 2321 N N . LYS A 1 287 ? -2.500 5.558 15.291 1.00 92.31 287 LYS A N 1
ATOM 2322 C CA . LYS A 1 287 ? -3.177 6.700 14.666 1.00 92.31 287 LYS A CA 1
ATOM 2323 C C . LYS A 1 287 ? -4.322 6.282 13.750 1.00 92.31 287 LYS A C 1
ATOM 2325 O O . LYS A 1 287 ? -5.308 7.008 13.645 1.00 92.31 287 LYS A O 1
ATOM 2330 N N . THR A 1 288 ? -4.200 5.131 13.094 1.00 96.19 288 THR A N 1
ATOM 2331 C CA . THR A 1 288 ? -5.287 4.562 12.293 1.00 96.19 288 THR A CA 1
ATOM 2332 C C . THR A 1 288 ? -6.465 4.221 13.196 1.00 96.19 288 THR A C 1
ATOM 2334 O O . THR A 1 288 ? -7.575 4.659 12.918 1.00 96.19 288 THR A O 1
ATOM 2337 N N . VAL A 1 289 ? -6.233 3.522 14.311 1.00 95.50 289 VAL A N 1
ATOM 2338 C CA . VAL A 1 289 ? -7.289 3.193 15.282 1.00 95.50 289 VAL A CA 1
ATOM 2339 C C . VAL A 1 289 ? -7.935 4.456 15.842 1.00 95.50 289 VAL A C 1
ATOM 2341 O O . VAL A 1 289 ? -9.156 4.567 15.841 1.00 95.50 289 VAL A O 1
ATOM 2344 N N . GLU A 1 290 ? -7.140 5.436 16.272 1.00 94.00 290 GLU A N 1
ATOM 2345 C CA . GLU A 1 290 ? -7.660 6.710 16.780 1.00 94.00 290 GLU A CA 1
ATOM 2346 C C . GLU A 1 290 ? -8.533 7.427 15.745 1.00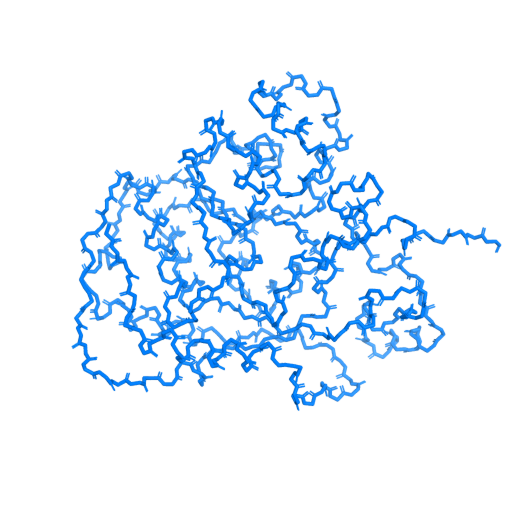 94.00 290 GLU A C 1
ATOM 2348 O O . GLU A 1 290 ? -9.593 7.957 16.083 1.00 94.00 290 GLU A O 1
ATOM 2353 N N . ARG A 1 291 ? -8.118 7.411 14.469 1.00 95.81 291 ARG A N 1
ATOM 2354 C CA . ARG A 1 291 ? -8.900 7.986 13.372 1.00 95.81 291 ARG A CA 1
ATOM 2355 C C . ARG A 1 291 ? -10.204 7.224 13.149 1.00 95.81 291 ARG A C 1
ATOM 2357 O O . ARG A 1 291 ? -11.239 7.867 13.026 1.00 95.81 291 ARG A O 1
ATOM 2364 N N . LEU A 1 292 ? -10.165 5.892 13.134 1.00 97.00 292 LEU A N 1
ATOM 2365 C CA . LEU A 1 292 ? -11.349 5.045 12.955 1.00 97.00 292 LEU A CA 1
ATOM 2366 C C . LEU A 1 292 ? -12.363 5.199 14.098 1.00 97.00 292 LEU A C 1
ATOM 2368 O O . LEU A 1 292 ? -13.568 5.161 13.858 1.00 97.00 292 LEU A O 1
ATOM 2372 N N . LEU A 1 293 ? -11.880 5.394 15.329 1.00 95.25 293 LEU A N 1
ATOM 2373 C CA . LEU A 1 293 ? -12.716 5.588 16.516 1.00 95.25 293 LEU A CA 1
ATOM 2374 C C . LEU A 1 293 ? -13.164 7.044 16.722 1.00 95.25 293 LEU A C 1
ATOM 2376 O O . LEU A 1 293 ? -14.053 7.293 17.532 1.00 95.25 293 LEU A O 1
ATOM 2380 N N . GLY A 1 294 ? -12.524 8.013 16.061 1.00 94.12 294 GLY A N 1
ATOM 2381 C CA . GLY A 1 294 ? -12.772 9.442 16.282 1.00 94.12 294 GLY A CA 1
ATOM 2382 C C . GLY A 1 294 ? -12.350 9.948 17.671 1.00 94.12 294 GLY A C 1
ATOM 2383 O O . GLY A 1 294 ? -12.822 10.995 18.111 1.00 94.12 294 GLY A O 1
ATOM 2384 N N . ARG A 1 295 ? -11.479 9.218 18.382 1.00 91.25 295 ARG A N 1
ATOM 2385 C CA . ARG A 1 295 ? -10.976 9.571 19.722 1.00 91.25 295 ARG A CA 1
ATOM 2386 C C . ARG A 1 295 ? -9.520 9.153 19.890 1.00 91.25 295 ARG A C 1
ATOM 2388 O O . ARG A 1 295 ? -9.092 8.160 19.310 1.00 91.25 295 ARG A O 1
ATOM 2395 N N . SER A 1 296 ? -8.776 9.881 20.721 1.00 87.19 296 SER A N 1
ATOM 2396 C CA . SER A 1 296 ? -7.414 9.479 21.079 1.00 87.19 296 SER A CA 1
ATOM 2397 C C . SER A 1 296 ? -7.440 8.295 22.044 1.00 87.19 296 SER A C 1
ATOM 2399 O O . SER A 1 296 ? -8.308 8.206 22.917 1.00 87.19 296 SER A O 1
ATOM 2401 N N . LEU A 1 297 ? -6.490 7.381 21.879 1.00 83.75 297 LEU A N 1
ATOM 2402 C CA . LEU A 1 297 ? -6.260 6.294 22.812 1.00 83.75 297 LEU A CA 1
ATOM 2403 C C . LEU A 1 297 ? -5.287 6.780 23.883 1.00 83.75 297 LEU A C 1
ATOM 2405 O O . LEU A 1 297 ? -4.215 7.297 23.579 1.00 83.75 297 LEU A O 1
ATOM 2409 N N . ASN A 1 298 ? -5.631 6.570 25.153 1.00 74.25 298 ASN A N 1
ATOM 2410 C CA . ASN A 1 298 ? -4.687 6.785 26.247 1.00 74.25 298 ASN A CA 1
ATOM 2411 C C . ASN A 1 298 ? -3.606 5.701 26.200 1.00 74.25 298 ASN A C 1
ATOM 2413 O O . ASN A 1 298 ? -3.715 4.665 26.849 1.00 74.25 298 ASN A O 1
ATOM 2417 N N . THR A 1 299 ? -2.563 5.933 25.410 1.00 70.00 299 THR A N 1
ATOM 2418 C CA . THR A 1 299 ? -1.404 5.049 25.315 1.00 70.00 299 THR A CA 1
ATOM 2419 C C . THR A 1 299 ? -0.292 5.583 26.206 1.00 70.00 299 THR A C 1
ATOM 2421 O O . THR A 1 299 ? 0.305 6.616 25.904 1.00 70.00 299 THR A O 1
ATOM 2424 N N . SER A 1 300 ? 0.025 4.873 27.287 1.00 66.12 300 SER A N 1
ATOM 2425 C CA . SER A 1 300 ? 1.273 5.076 28.026 1.00 66.12 300 SER A CA 1
ATOM 2426 C C . SER A 1 300 ? 2.202 3.889 27.791 1.00 66.12 300 SER A C 1
ATOM 2428 O O . SER A 1 300 ? 1.822 2.731 27.971 1.00 66.12 300 SER A O 1
ATOM 2430 N N . ILE A 1 301 ? 3.425 4.177 27.350 1.00 63.34 301 ILE A N 1
ATOM 2431 C CA . ILE A 1 301 ? 4.489 3.178 27.247 1.00 63.34 301 ILE A CA 1
ATOM 2432 C C . ILE A 1 301 ? 5.189 3.162 28.602 1.00 63.34 301 ILE A C 1
ATOM 2434 O O . ILE A 1 301 ? 5.679 4.193 29.066 1.00 63.34 301 ILE A O 1
ATOM 2438 N N . LYS A 1 302 ? 5.213 2.007 29.265 1.00 59.59 302 LYS A N 1
ATOM 2439 C CA . LYS A 1 302 ? 6.032 1.830 30.462 1.00 59.59 302 LYS A CA 1
ATOM 2440 C C . LYS A 1 302 ? 7.482 1.854 29.994 1.00 59.59 302 LYS A C 1
ATOM 2442 O O . LYS A 1 302 ? 7.894 0.981 29.234 1.00 59.59 302 LYS A O 1
ATOM 2447 N N . ASN A 1 303 ? 8.240 2.866 30.415 1.00 50.69 303 ASN A N 1
ATOM 2448 C CA . ASN A 1 303 ? 9.675 2.942 30.153 1.00 50.69 303 ASN A CA 1
ATOM 2449 C C . ASN A 1 303 ? 10.365 1.750 30.829 1.00 50.69 303 ASN A C 1
ATOM 2451 O O . ASN A 1 303 ? 10.776 1.825 31.985 1.00 50.69 303 ASN A O 1
ATOM 2455 N N . HIS A 1 304 ? 10.493 0.636 30.115 1.00 44.62 304 HIS A N 1
ATOM 2456 C CA . HIS A 1 304 ? 11.481 -0.374 30.445 1.00 44.62 304 HIS A CA 1
ATOM 2457 C C . HIS A 1 304 ? 12.824 0.230 30.053 1.00 44.62 304 HIS A C 1
ATOM 2459 O O . HIS A 1 304 ? 13.096 0.423 28.870 1.00 44.62 304 HIS A O 1
ATOM 2465 N N . GLY A 1 305 ? 13.589 0.661 31.060 1.00 40.56 305 GLY A N 1
ATOM 2466 C CA . GLY A 1 305 ? 14.825 1.412 30.875 1.00 40.56 305 GLY A CA 1
ATOM 2467 C C . GLY A 1 305 ? 15.696 0.805 29.783 1.00 40.56 305 GLY A C 1
ATOM 2468 O O . GLY A 1 305 ? 16.009 -0.375 29.863 1.00 40.56 305 GLY A O 1
ATOM 2469 N N . SER A 1 306 ? 16.004 1.618 28.767 1.00 39.34 306 SER A N 1
ATOM 2470 C CA . SER A 1 306 ? 17.185 1.566 27.892 1.00 39.34 306 SER A CA 1
ATOM 2471 C C . SER A 1 306 ? 17.789 0.196 27.542 1.00 39.34 306 SER A C 1
ATOM 2473 O O . SER A 1 306 ? 18.983 0.107 27.262 1.00 39.34 306 SER A O 1
ATOM 2475 N N . GLN A 1 307 ? 17.004 -0.876 27.452 1.00 43.28 307 GLN A N 1
ATOM 2476 C CA . GLN A 1 307 ? 17.423 -2.051 26.709 1.00 43.28 307 GLN A CA 1
ATOM 2477 C C . GLN A 1 307 ? 17.189 -1.713 25.247 1.00 43.28 307 GLN A C 1
ATOM 2479 O O . GLN A 1 307 ? 16.096 -1.879 24.711 1.00 43.28 307 GLN A O 1
ATOM 2484 N N . GLN A 1 308 ? 18.237 -1.165 24.627 1.00 46.28 308 GLN A N 1
ATOM 2485 C CA . GLN A 1 308 ? 18.421 -1.161 23.184 1.00 46.28 308 GLN A CA 1
ATOM 2486 C C . GLN A 1 308 ? 18.287 -2.610 22.703 1.00 46.28 308 GLN A C 1
ATOM 2488 O O . GLN A 1 308 ? 19.282 -3.313 22.556 1.00 46.28 308 GLN A O 1
ATOM 2493 N N . GLN A 1 309 ? 17.064 -3.095 22.490 1.00 50.09 309 GLN A N 1
ATOM 2494 C CA . GLN A 1 309 ? 16.897 -4.280 21.672 1.00 50.09 309 GLN A CA 1
ATOM 2495 C C . GLN A 1 309 ? 17.424 -3.892 20.293 1.00 50.09 309 GLN A C 1
ATOM 2497 O O . GLN A 1 309 ? 16.999 -2.865 19.747 1.00 50.09 309 GLN A O 1
ATOM 2502 N N . PRO A 1 310 ? 18.394 -4.631 19.739 1.00 52.69 310 PRO A N 1
ATOM 2503 C CA . PRO A 1 310 ? 18.901 -4.339 18.418 1.00 52.69 310 PRO A CA 1
ATOM 2504 C C . PRO A 1 310 ? 17.810 -4.726 17.420 1.00 52.69 310 PRO A C 1
ATOM 2506 O O . PRO A 1 310 ? 17.835 -5.798 16.831 1.00 52.69 310 PRO A O 1
ATOM 2509 N N . TRP A 1 311 ? 16.844 -3.828 17.186 1.00 52.50 311 TRP A N 1
ATOM 2510 C CA . TRP A 1 311 ? 15.825 -3.973 16.138 1.00 52.50 311 TRP A CA 1
ATOM 2511 C C . TRP A 1 311 ? 16.474 -4.300 14.780 1.00 52.50 311 TRP A C 1
ATOM 2513 O O . TRP A 1 311 ? 15.869 -4.933 13.923 1.00 52.50 311 TRP A O 1
ATOM 2523 N N . ARG A 1 312 ? 17.745 -3.910 14.614 1.00 52.72 312 ARG A N 1
ATOM 2524 C CA . ARG A 1 312 ? 18.614 -4.217 13.474 1.00 52.72 312 ARG A CA 1
ATOM 2525 C C . ARG A 1 312 ? 18.746 -5.712 13.171 1.00 52.72 312 ARG A C 1
ATOM 2527 O O . ARG A 1 312 ? 18.795 -6.047 11.995 1.00 52.72 312 ARG A O 1
ATOM 2534 N N . ASP A 1 313 ? 18.751 -6.574 14.185 1.00 55.84 313 ASP A N 1
ATOM 2535 C CA . ASP A 1 313 ? 18.917 -8.025 14.008 1.00 55.84 313 ASP A CA 1
ATOM 2536 C C . ASP A 1 313 ? 17.577 -8.740 13.760 1.00 55.84 313 ASP A C 1
ATOM 2538 O O . ASP A 1 313 ? 17.534 -9.924 13.436 1.00 55.84 313 ASP A O 1
ATOM 2542 N N . ILE A 1 314 ? 16.471 -8.005 13.908 1.00 63.12 314 ILE A N 1
ATOM 2543 C CA . ILE A 1 314 ? 15.102 -8.525 13.917 1.00 63.12 314 ILE A CA 1
ATOM 2544 C C . ILE A 1 314 ? 14.342 -8.110 12.639 1.00 63.12 314 ILE A C 1
ATOM 2546 O O . ILE A 1 314 ? 13.411 -8.791 12.204 1.00 63.12 314 ILE A O 1
ATOM 2550 N N . ILE A 1 315 ? 14.738 -7.004 11.998 1.00 66.38 315 ILE A N 1
ATOM 2551 C CA . ILE A 1 315 ? 14.076 -6.480 10.796 1.00 66.38 315 ILE A CA 1
ATOM 2552 C C . ILE A 1 315 ? 14.586 -7.195 9.543 1.00 66.38 315 ILE A C 1
ATOM 2554 O O . ILE A 1 315 ? 15.754 -7.084 9.169 1.00 66.38 315 ILE A O 1
ATOM 2558 N N . THR A 1 316 ? 13.678 -7.874 8.839 1.00 72.12 316 THR A N 1
ATOM 2559 C CA . THR A 1 316 ? 14.028 -8.548 7.587 1.00 72.12 316 THR A CA 1
ATOM 2560 C C . THR A 1 316 ? 14.013 -7.577 6.412 1.00 72.12 316 THR A C 1
ATOM 2562 O O . THR A 1 316 ? 13.016 -6.906 6.140 1.00 72.12 316 THR A O 1
ATOM 2565 N N . ARG A 1 317 ? 15.136 -7.535 5.693 1.00 77.00 317 ARG A N 1
ATOM 2566 C CA . ARG A 1 317 ? 15.339 -6.733 4.487 1.00 77.00 317 ARG A CA 1
ATOM 2567 C C . ARG A 1 317 ? 15.217 -7.616 3.254 1.00 77.00 317 ARG A C 1
ATOM 2569 O O . ARG A 1 317 ? 15.754 -8.720 3.227 1.00 77.00 317 ARG A O 1
ATOM 2576 N N . VAL A 1 318 ? 14.541 -7.108 2.233 1.00 77.94 318 VAL A N 1
ATOM 2577 C CA . VAL A 1 318 ? 14.280 -7.816 0.981 1.00 77.94 318 VAL A CA 1
ATOM 2578 C C . VAL A 1 318 ? 14.774 -6.979 -0.177 1.00 77.94 318 VAL A C 1
ATOM 2580 O O . VAL A 1 318 ? 14.520 -5.783 -0.243 1.00 77.94 318 VAL A O 1
ATOM 2583 N N . GLU A 1 319 ? 15.469 -7.611 -1.110 1.00 79.12 319 GLU A N 1
ATOM 2584 C CA . GLU A 1 319 ? 15.729 -6.990 -2.399 1.00 79.12 319 GLU A CA 1
ATOM 2585 C C . GLU A 1 319 ? 14.437 -6.945 -3.228 1.00 79.12 319 GLU A C 1
ATOM 2587 O O . GLU A 1 319 ? 13.746 -7.955 -3.370 1.00 79.12 319 GLU A O 1
ATOM 2592 N N . ASP A 1 320 ? 14.118 -5.781 -3.783 1.00 81.56 320 ASP A N 1
ATOM 2593 C CA . ASP A 1 320 ? 12.977 -5.546 -4.657 1.00 81.56 320 ASP A CA 1
ATOM 2594 C C . ASP A 1 320 ? 13.457 -5.290 -6.095 1.00 81.56 320 ASP A C 1
ATOM 2596 O O . ASP A 1 320 ? 13.812 -4.161 -6.457 1.00 81.56 320 ASP A O 1
ATOM 2600 N N . PRO A 1 321 ? 13.489 -6.336 -6.939 1.00 76.50 321 PRO A N 1
ATOM 2601 C CA . PRO A 1 321 ? 13.888 -6.210 -8.333 1.00 76.50 321 PRO A CA 1
ATOM 2602 C C . PRO A 1 321 ? 12.797 -5.571 -9.206 1.00 76.50 321 PRO A C 1
ATOM 2604 O O . PRO A 1 321 ? 13.036 -5.354 -10.390 1.00 76.50 321 PRO A O 1
ATOM 2607 N N . TYR A 1 322 ? 11.608 -5.295 -8.661 1.00 78.50 322 TYR A N 1
ATOM 2608 C CA . TYR A 1 322 ? 10.463 -4.749 -9.391 1.00 78.50 322 TYR A CA 1
ATOM 2609 C C . TYR A 1 322 ? 10.043 -3.363 -8.878 1.00 78.50 322 TYR A C 1
ATOM 2611 O O . TYR A 1 322 ? 8.962 -2.889 -9.226 1.00 78.50 322 TYR A O 1
ATOM 2619 N N . TYR A 1 323 ? 10.895 -2.697 -8.085 1.00 77.25 323 TYR A N 1
ATOM 2620 C CA . TYR A 1 323 ? 10.624 -1.384 -7.483 1.00 77.25 323 TYR A CA 1
ATOM 2621 C C . TYR A 1 323 ? 10.281 -0.279 -8.491 1.00 77.25 323 TYR A C 1
ATOM 2623 O O . TYR A 1 323 ? 9.703 0.730 -8.103 1.00 77.25 323 TYR A O 1
ATOM 2631 N N . TRP A 1 324 ? 10.581 -0.463 -9.780 1.00 71.25 324 TRP A N 1
ATOM 2632 C CA . TRP A 1 324 ? 10.349 0.529 -10.835 1.00 71.25 324 TRP A CA 1
ATOM 2633 C C . TRP A 1 324 ? 9.135 0.195 -11.722 1.00 71.25 324 TRP A C 1
ATOM 2635 O O . TRP A 1 324 ? 9.321 -0.295 -12.840 1.00 71.25 324 TRP A O 1
ATOM 2645 N N . PRO A 1 325 ? 7.894 0.430 -11.252 1.00 60.88 325 PRO A N 1
ATOM 2646 C CA . PRO A 1 325 ? 6.672 0.064 -11.938 1.00 60.88 325 PRO A CA 1
ATOM 2647 C C . PRO A 1 325 ? 6.028 1.190 -12.747 1.00 60.88 325 PRO A C 1
ATOM 2649 O O . PRO A 1 325 ? 4.937 0.956 -13.242 1.00 60.88 325 PRO A O 1
ATOM 2652 N N . LEU A 1 326 ? 6.594 2.393 -12.856 1.00 62.00 326 LEU A N 1
ATOM 2653 C CA . LEU A 1 326 ? 6.048 3.465 -13.701 1.00 62.00 326 LEU A CA 1
ATOM 2654 C C . LEU A 1 326 ? 7.128 3.911 -14.681 1.00 62.00 326 LEU A C 1
ATOM 2656 O O . LEU A 1 326 ? 8.239 4.226 -14.263 1.00 62.00 326 LEU A O 1
ATOM 2660 N N . CYS A 1 327 ? 6.823 3.893 -15.977 1.00 61.94 327 CYS A N 1
ATOM 2661 C CA . CYS A 1 327 ? 7.730 4.377 -17.015 1.00 61.94 327 CYS A CA 1
ATOM 2662 C C . CYS A 1 327 ? 6.955 5.049 -18.150 1.00 61.94 327 CYS A C 1
ATOM 2664 O O . CYS A 1 327 ? 5.742 4.865 -18.288 1.00 61.94 327 CYS A O 1
ATOM 2666 N N . HIS A 1 328 ? 7.653 5.835 -18.966 1.00 60.19 328 HIS A N 1
ATOM 2667 C CA . HIS A 1 328 ? 7.043 6.468 -20.127 1.00 60.19 328 HIS A CA 1
ATOM 2668 C C . HIS A 1 328 ? 6.609 5.406 -21.144 1.00 60.19 328 HIS A C 1
ATOM 2670 O O . HIS A 1 328 ? 7.275 4.390 -21.341 1.00 60.19 328 HIS A O 1
ATOM 2676 N N . MET A 1 329 ? 5.502 5.639 -21.847 1.00 57.22 329 MET A N 1
ATOM 2677 C CA . MET A 1 329 ? 5.007 4.741 -22.895 1.00 57.22 329 MET A CA 1
ATOM 2678 C C . MET A 1 329 ? 6.026 4.576 -24.030 1.00 57.22 329 MET A C 1
ATOM 2680 O O . MET A 1 329 ? 6.134 3.490 -24.602 1.00 57.22 329 MET A O 1
ATOM 2684 N N . SER A 1 330 ? 6.817 5.616 -24.318 1.00 56.47 330 SER A N 1
ATOM 2685 C CA . SER A 1 330 ? 7.952 5.551 -25.250 1.00 56.47 330 SER A CA 1
ATOM 2686 C C . SER A 1 330 ? 9.007 4.529 -24.828 1.00 56.47 330 SER A C 1
ATOM 2688 O O . SER A 1 330 ? 9.644 3.921 -25.683 1.00 56.47 330 SER A O 1
ATOM 2690 N N . ASP A 1 331 ? 9.151 4.295 -23.524 1.00 57.00 331 ASP A N 1
ATOM 2691 C CA . ASP A 1 331 ? 10.062 3.292 -22.980 1.00 57.00 331 ASP A CA 1
ATOM 2692 C C . ASP A 1 331 ? 9.449 1.880 -23.017 1.00 57.00 331 ASP A C 1
ATOM 2694 O O . ASP A 1 331 ? 10.155 0.882 -22.874 1.00 57.00 331 ASP A O 1
ATOM 2698 N N . GLN A 1 332 ? 8.134 1.754 -23.229 1.00 56.84 332 GLN A N 1
ATOM 2699 C CA . GLN A 1 332 ? 7.446 0.462 -23.320 1.00 56.84 332 GLN A CA 1
ATOM 2700 C C . GLN A 1 332 ? 7.316 -0.059 -24.749 1.00 56.84 332 GLN A C 1
ATOM 2702 O O . GLN A 1 332 ? 7.392 -1.270 -24.977 1.00 56.84 332 GLN A O 1
ATOM 2707 N N . LEU A 1 333 ? 7.104 0.834 -25.716 1.00 50.06 333 LEU A N 1
ATOM 2708 C CA . LEU A 1 333 ? 6.810 0.452 -27.089 1.00 50.06 333 LEU A CA 1
ATOM 2709 C C . LEU A 1 333 ? 8.093 0.228 -27.894 1.00 50.06 333 LEU A C 1
ATOM 2711 O O . LEU A 1 333 ? 8.914 1.120 -28.091 1.00 50.06 333 LEU A O 1
ATOM 2715 N N . LYS A 1 334 ? 8.219 -0.975 -28.461 1.00 46.00 334 LYS A N 1
ATOM 2716 C CA . LYS A 1 334 ? 8.975 -1.143 -29.702 1.00 46.00 334 LYS A CA 1
ATOM 2717 C C . LYS A 1 334 ? 8.290 -0.291 -30.770 1.00 46.00 334 LYS A C 1
ATOM 2719 O O . LYS A 1 334 ? 7.206 -0.656 -31.220 1.00 46.00 334 LYS A O 1
ATOM 2724 N N . LEU A 1 335 ? 8.949 0.753 -31.254 1.00 32.59 335 LEU A N 1
ATOM 2725 C CA . LEU A 1 335 ? 8.838 1.021 -32.680 1.00 32.59 335 LEU A CA 1
ATOM 2726 C C . LEU A 1 335 ? 9.566 -0.146 -33.355 1.00 32.59 335 LEU A C 1
ATOM 2728 O O . LEU A 1 335 ? 10.782 -0.303 -33.227 1.00 32.59 335 LEU A O 1
ATOM 2732 N N . ASN A 1 336 ? 8.782 -1.076 -33.903 1.00 31.86 336 ASN A N 1
ATOM 2733 C CA . ASN A 1 336 ? 9.297 -1.947 -34.944 1.00 31.86 336 ASN A CA 1
ATOM 2734 C C . ASN A 1 336 ? 9.675 -1.012 -36.094 1.00 31.86 336 ASN A C 1
ATOM 2736 O O . ASN A 1 336 ? 8.776 -0.405 -36.674 1.00 31.86 336 ASN A O 1
ATOM 2740 N N . ASP A 1 337 ? 10.967 -0.905 -36.373 1.00 33.38 337 ASP A N 1
ATOM 2741 C CA . ASP A 1 337 ? 11.420 -0.702 -37.745 1.00 33.38 337 ASP A CA 1
ATOM 2742 C C . ASP A 1 337 ? 11.606 -2.085 -38.377 1.00 33.38 337 ASP A C 1
ATOM 2744 O O . ASP A 1 337 ? 12.264 -2.943 -37.727 1.00 33.38 337 ASP A O 1
#

pLDDT: mean 74.36, std 18.93, range [23.08, 98.56]

Foldseek 3Di:
DDPPDDVVLVVVQCVVLVQLLPLDPPPPPPLADADLAADDCVLLVVLQVLQVVQKPFCLVDQDLLLAPAEEEEEDELTFKAKNDPDPCLCPPPVRLQPPQKAFLQDLVLAAFDPVLVVVVVSVDDSLSRHDCVLVVNSVDRWMKMFGQRNQLVLLVSSVVSNYQYAYQYQHHPVLVVSVCSHHVSVCVRHPPRYHYLVLLQVCLVPCVVVPVPDPLLVQLCVVRPSRSLSPAQVSCCVRPVRNDHQAYEEQDPSNCVSCPPHPCNLRYDHDHSSDGRSCVSVVSSQVVVCSSNVHHTPMDGNCPDPPPPVSVVSIDMHGRSRPDGIDGNSSSDDPDD

Sequence (337 aa):
MNFDLDPHLDSLAETSLAQLRRPTTLPLPEKQFVDYSPVSMAGDRQIWETFLQSSSCPFQQEIPELAGKVAVFDLDETILMNSFISPEIWELGDGYTDKTIVPAFYYSMLQSSLKGRFQKLLGRTHYDTKNTKRHPFLQQPRHIVMCRPGMLYGLNWLKNQGVVLILATASARERVQYLSHRFAMFREIFEDRIITANEIAYFYGQNREMSEISMVEKNILLQRPQSLAAKVPAIFNFFLKINDYDVLVDDSQTTTKIFKNTPLTEKLLPIKSDQAVSSYGLKIIIKTVERLLGRSLNTSIKNHGSQQQPWRDIITRVEDPYYWPLCHMSDQLKLND

Secondary structure (DSSP, 8-state):
------HHHHHHHHHHHHHHSS---S----SS----PPPP-HHHHHHHHHHHHHB--GGGS--GGGTT-EEEE-STTTTEEES---GGGGSSTTGGG-TTEEE---GGGSPBPHHHHHHHHTT--TGGGB-TTT-GGGGSPPEEEEEPTTHHHHHHHHHHTT-EEEEE-SS-HHHHHHHHHHSTHHHHHHTT-EE-HHHHHHHHHH-TT-TTS-HHHHHHHHHSTT-TT---HHHHHHHH-----SEEEE--HHHHHHHTTSGGGGGEEE--TT--TTTHHHHHHHHHHHHHHTS-----B---TT----GGGTPPPEEETT---EEEHHHH-----

Radius of gyration: 20.56 Å; chains: 1; bounding box: 50×41×69 Å